Protein AF-A0A240EKB6-F1 (afdb_monomer_lite)

Secondary structure (DSSP, 8-state):
-EEEEEEEEEEE-SSEEEEEETT--EEEEE-STTTTTPPSEEEEEEEEE--EE-TTS-EE-EEEE-GGGGG-----EEEE-----HHHHHHHHHTT-EEETTTTEEEEEGGGHHHHHHHHHHHSSPEEEEEEEESS-EEEESS-EEETTEEEEEE--TTT-EEEPTTEEEEES--EEEEETTEEEEEE-TT-EEEEEEEHHHHHH---TTEEEEEE-

Structure (mmCIF, N/CA/C/O backbone):
data_AF-A0A240EKB6-F1
#
_entry.id   AF-A0A240EKB6-F1
#
loop_
_atom_site.group_PDB
_atom_site.id
_atom_site.type_symbol
_atom_site.label_atom_id
_atom_site.label_alt_id
_atom_site.label_comp_id
_atom_site.label_asym_id
_atom_site.label_entity_id
_atom_site.label_seq_id
_atom_site.pdbx_PDB_ins_code
_atom_site.Cartn_x
_atom_site.Cartn_y
_atom_site.Cartn_z
_atom_site.occupancy
_atom_site.B_iso_or_equiv
_atom_site.auth_seq_id
_atom_site.auth_comp_id
_atom_site.auth_asym_id
_atom_site.auth_atom_id
_atom_site.pdbx_PDB_model_num
ATOM 1 N N . MET A 1 1 ? -27.081 6.090 6.629 1.00 58.41 1 MET A N 1
ATOM 2 C CA . MET A 1 1 ? -25.774 5.567 6.183 1.00 58.41 1 MET A CA 1
ATOM 3 C C . MET A 1 1 ? -24.969 5.317 7.435 1.00 58.41 1 MET A C 1
ATOM 5 O O . MET A 1 1 ? -24.667 6.278 8.137 1.00 58.41 1 MET A O 1
ATOM 9 N N . SER A 1 2 ? -24.696 4.051 7.730 1.00 70.06 2 SER A N 1
ATOM 10 C CA . SER A 1 2 ? -23.956 3.666 8.926 1.00 70.06 2 SER A CA 1
ATOM 11 C C . SER A 1 2 ? -22.481 4.016 8.756 1.00 70.06 2 SER A C 1
ATOM 13 O O . SER A 1 2 ? -21.910 3.850 7.679 1.00 70.06 2 SER A O 1
ATOM 15 N N . LYS A 1 3 ? -21.865 4.537 9.811 1.00 72.94 3 LYS A N 1
ATOM 16 C CA . LYS A 1 3 ? -20.475 4.974 9.845 1.00 72.94 3 LYS A CA 1
ATOM 17 C C . LYS A 1 3 ? -19.766 4.306 11.012 1.00 72.94 3 LYS A C 1
ATOM 19 O O . LYS A 1 3 ? -20.284 4.252 12.124 1.00 72.94 3 LYS A O 1
ATOM 24 N N . LEU A 1 4 ? -18.562 3.814 10.751 1.00 71.56 4 LEU A N 1
ATOM 25 C CA . LEU A 1 4 ? -17.681 3.279 11.779 1.00 71.56 4 LEU A CA 1
ATOM 26 C C . LEU A 1 4 ? -17.111 4.439 12.604 1.00 71.56 4 LEU A C 1
ATOM 28 O O . LEU A 1 4 ? -16.548 5.390 12.049 1.00 71.56 4 LEU A O 1
ATOM 32 N N . MET A 1 5 ? -17.303 4.394 13.919 1.00 76.31 5 MET A N 1
ATOM 33 C CA . MET A 1 5 ? -16.926 5.488 14.804 1.00 76.31 5 MET A CA 1
ATOM 34 C C . MET A 1 5 ? -16.342 4.965 16.111 1.00 76.31 5 MET A C 1
ATOM 36 O O . MET A 1 5 ? -16.919 4.106 16.773 1.00 76.31 5 MET A O 1
ATOM 40 N N . PHE A 1 6 ? -15.193 5.519 16.489 1.00 80.75 6 PHE A N 1
ATOM 41 C CA . PHE A 1 6 ? -14.613 5.301 17.807 1.00 80.75 6 PHE A CA 1
ATOM 42 C C . PHE A 1 6 ? -15.407 6.080 18.857 1.00 80.75 6 PHE A C 1
ATOM 44 O O . PHE A 1 6 ? -15.577 7.301 18.724 1.00 80.75 6 PHE A O 1
ATOM 51 N N . LEU A 1 7 ? -15.866 5.370 19.884 1.00 83.25 7 LEU A N 1
ATOM 52 C CA . LEU A 1 7 ? -16.668 5.892 20.978 1.00 83.25 7 LEU A CA 1
ATOM 53 C C . LEU A 1 7 ? -16.157 5.347 22.315 1.00 83.25 7 LEU A C 1
ATOM 55 O O . LEU A 1 7 ? -16.120 4.142 22.544 1.00 83.25 7 LEU A O 1
ATOM 59 N N . ASN A 1 8 ? -15.818 6.250 23.228 1.00 85.19 8 ASN A N 1
ATOM 60 C CA . ASN A 1 8 ? -15.582 5.912 24.624 1.00 85.19 8 ASN A CA 1
ATOM 61 C C . ASN A 1 8 ? -16.901 6.015 25.393 1.00 85.19 8 ASN A C 1
ATOM 63 O O . ASN A 1 8 ? -17.415 7.118 25.590 1.00 85.19 8 ASN A O 1
ATOM 67 N N . ILE A 1 9 ? -17.477 4.882 25.792 1.00 87.69 9 ILE A N 1
ATOM 68 C CA . ILE A 1 9 ? -18.725 4.828 26.555 1.00 87.69 9 ILE A CA 1
ATOM 69 C C . ILE A 1 9 ? -18.420 5.096 28.027 1.00 87.69 9 ILE A C 1
ATOM 71 O O . ILE A 1 9 ? -17.823 4.269 28.704 1.00 87.69 9 ILE A O 1
ATOM 75 N N . LEU A 1 10 ? -18.875 6.240 28.538 1.00 86.75 10 LEU A N 1
ATOM 76 C CA . LEU A 1 10 ? -18.577 6.696 29.898 1.00 86.75 10 LEU A CA 1
ATOM 77 C C . LEU A 1 10 ? -19.557 6.135 30.929 1.00 86.75 10 LEU A C 1
ATOM 79 O O . LEU A 1 10 ? -19.170 5.741 32.025 1.00 86.75 10 LEU A O 1
ATOM 83 N N . LYS A 1 11 ? -20.855 6.155 30.603 1.00 87.69 11 LYS A N 1
ATOM 84 C CA . LYS A 1 11 ? -21.910 5.673 31.504 1.00 87.69 11 LYS A CA 1
ATOM 85 C C . LYS A 1 11 ? -23.193 5.312 30.767 1.00 87.69 11 LYS A C 1
ATOM 87 O O . LYS A 1 11 ? -23.558 5.952 29.777 1.00 87.69 11 LYS A O 1
ATOM 92 N N . LYS A 1 12 ? -23.920 4.343 31.322 1.00 87.00 12 LYS A N 1
ATOM 93 C CA . LYS A 1 12 ? -25.284 3.975 30.923 1.00 87.00 12 LYS A CA 1
ATOM 94 C C . LYS A 1 12 ? -26.293 4.876 31.643 1.00 87.00 12 LYS A C 1
ATOM 96 O O . LYS A 1 12 ? -26.221 5.019 32.859 1.00 87.00 12 LYS A O 1
ATOM 101 N N . ASN A 1 13 ? -27.225 5.485 30.910 1.00 86.94 13 ASN A N 1
ATOM 102 C CA . ASN A 1 13 ? -28.403 6.148 31.493 1.00 86.94 13 ASN A CA 1
ATOM 103 C C . ASN A 1 13 ? -29.678 5.388 31.089 1.00 86.94 13 ASN A C 1
ATOM 105 O O . ASN A 1 13 ? -29.598 4.336 30.471 1.00 86.94 13 ASN A O 1
ATOM 109 N N . LEU A 1 14 ? -30.861 5.930 31.402 1.00 80.50 14 LEU A N 1
ATOM 110 C CA . LEU A 1 14 ? -32.150 5.281 31.115 1.00 80.50 14 LEU A CA 1
ATOM 111 C C . LEU A 1 14 ? -32.434 5.078 29.616 1.00 80.50 14 LEU A C 1
ATOM 113 O O . LEU A 1 14 ? -32.987 4.057 29.235 1.00 80.50 14 LEU A O 1
ATOM 117 N N . LYS A 1 15 ? -32.085 6.055 28.767 1.00 84.38 15 LYS A N 1
ATOM 118 C CA . LYS A 1 15 ? -32.417 6.046 27.325 1.00 84.38 15 LYS A CA 1
ATOM 119 C C . LYS A 1 15 ? -31.198 6.119 26.402 1.00 84.38 15 LYS A C 1
ATOM 121 O O . LYS A 1 15 ? -31.290 5.800 25.222 1.00 84.38 15 LYS A O 1
ATOM 126 N N . TYR A 1 16 ? -30.062 6.564 26.932 1.00 89.12 16 TYR A N 1
ATOM 127 C CA . TYR A 1 16 ? -28.842 6.781 26.160 1.00 89.12 16 TYR A CA 1
ATOM 128 C C . TYR A 1 16 ? -27.608 6.414 26.979 1.00 89.12 16 TYR A C 1
ATOM 130 O O . TYR A 1 16 ? -27.551 6.695 28.181 1.00 89.12 16 TYR A O 1
ATOM 138 N N . TYR A 1 17 ? -26.580 5.904 26.317 1.00 87.75 17 TYR A N 1
ATOM 139 C CA . TYR A 1 17 ? -25.217 5.955 26.828 1.00 87.75 17 TYR A CA 1
ATOM 140 C C . TYR A 1 17 ? -24.641 7.353 26.615 1.00 87.75 17 TYR A C 1
ATOM 142 O O . TYR A 1 17 ? -24.827 7.950 25.553 1.00 87.75 17 TYR A O 1
ATOM 150 N N . ALA A 1 18 ? -23.944 7.876 27.622 1.00 87.94 18 ALA A N 1
ATOM 151 C CA . ALA A 1 18 ? -23.086 9.040 27.440 1.00 87.94 18 ALA A CA 1
ATOM 152 C C . ALA A 1 18 ? -21.729 8.557 26.929 1.00 87.94 18 ALA A C 1
ATOM 154 O O . ALA A 1 18 ? -21.131 7.666 27.536 1.00 87.94 18 ALA A O 1
ATOM 155 N N . ALA A 1 19 ? -21.270 9.133 25.824 1.00 89.44 19 ALA A N 1
ATOM 156 C CA . ALA A 1 19 ? -20.070 8.705 25.132 1.00 89.44 19 ALA A CA 1
ATOM 157 C C . ALA A 1 19 ? -19.224 9.898 24.678 1.00 89.44 19 ALA A C 1
ATOM 159 O O . ALA A 1 19 ? -19.712 11.028 24.599 1.00 89.44 19 ALA A O 1
ATOM 160 N N . GLN A 1 20 ? -17.965 9.642 24.348 1.00 87.00 20 GLN A N 1
ATOM 161 C CA . GLN A 1 20 ? -17.068 10.617 23.735 1.00 87.00 20 GLN A CA 1
ATOM 162 C C . GLN A 1 20 ? -16.495 10.090 22.428 1.00 87.00 20 GLN A C 1
ATOM 164 O O . GLN A 1 20 ? -16.165 8.913 22.312 1.00 87.00 20 GLN A O 1
ATOM 169 N N . THR A 1 21 ? -16.376 10.968 21.436 1.00 83.56 21 THR A N 1
ATOM 170 C CA . THR A 1 21 ? -15.702 10.646 20.175 1.00 83.56 21 THR A CA 1
ATOM 171 C C . THR A 1 21 ? -14.184 10.617 20.376 1.00 83.56 21 THR A C 1
ATOM 173 O O . THR A 1 21 ? -13.671 11.153 21.357 1.00 83.56 21 THR A O 1
ATOM 176 N N . LYS A 1 22 ? -13.429 10.090 19.400 1.00 77.19 22 LYS A N 1
ATOM 177 C CA . LYS A 1 22 ? -11.949 10.155 19.409 1.00 77.19 22 LYS A CA 1
ATOM 178 C C . LYS A 1 22 ? -11.399 11.584 19.563 1.00 77.19 22 LYS A C 1
ATOM 180 O O . LYS A 1 22 ? -10.277 11.766 20.016 1.00 77.19 22 LYS A O 1
ATOM 185 N N . LYS A 1 23 ? -12.175 12.600 19.168 1.00 75.19 23 LYS A N 1
ATOM 186 C CA . LYS A 1 23 ? -11.803 14.020 19.273 1.00 75.19 23 LYS A CA 1
ATOM 187 C C . LYS A 1 23 ? -12.143 14.639 20.636 1.00 75.19 23 LYS A C 1
ATOM 189 O O . LYS A 1 23 ? -11.869 15.815 20.837 1.00 75.19 23 LYS A O 1
ATOM 194 N N . GLY A 1 24 ? -12.741 13.871 21.550 1.00 77.69 24 GLY A N 1
ATOM 195 C CA . GLY A 1 24 ? -13.205 14.341 22.857 1.00 77.69 24 GLY A CA 1
ATOM 196 C C . GLY A 1 24 ? -14.597 14.982 22.836 1.00 77.69 24 GLY A C 1
ATOM 197 O O . GLY A 1 24 ? -15.058 15.464 23.869 1.00 77.69 24 GLY A O 1
ATOM 198 N N . ASP A 1 25 ? -15.292 14.979 21.693 1.00 81.56 25 ASP A N 1
ATOM 199 C CA . ASP A 1 25 ? -16.636 15.554 21.603 1.00 81.56 25 ASP A CA 1
ATOM 200 C C . ASP A 1 25 ? -17.640 14.682 22.363 1.00 81.56 25 ASP A C 1
ATOM 202 O O . ASP A 1 25 ? -17.702 13.465 22.167 1.00 81.56 25 ASP A O 1
ATOM 206 N N . ASN A 1 26 ? -18.471 15.304 23.196 1.00 85.12 26 ASN A N 1
ATOM 207 C CA . ASN A 1 26 ? -19.531 14.595 23.905 1.00 85.12 26 ASN A CA 1
ATOM 208 C C . ASN A 1 26 ? -20.641 14.179 22.931 1.00 85.12 26 ASN A C 1
ATOM 210 O O . ASN A 1 26 ? -21.146 14.988 22.152 1.00 85.12 26 ASN A O 1
ATOM 214 N N . CYS A 1 27 ? -21.060 12.922 23.007 1.00 86.38 27 CYS A N 1
ATOM 215 C CA . CYS A 1 27 ? -22.126 12.363 22.188 1.00 86.38 27 CYS A CA 1
ATOM 216 C C . CYS A 1 27 ? -22.972 11.354 22.974 1.00 86.38 27 CYS A C 1
ATOM 218 O O . CYS A 1 27 ? -22.677 10.999 24.121 1.00 86.38 27 CYS A O 1
ATOM 220 N N . ARG A 1 28 ? -24.084 10.929 22.374 1.00 89.12 28 ARG A N 1
ATOM 221 C CA . ARG A 1 28 ? -25.042 10.006 22.986 1.00 89.12 28 ARG A CA 1
ATOM 222 C C . ARG A 1 28 ? -25.308 8.829 22.065 1.00 8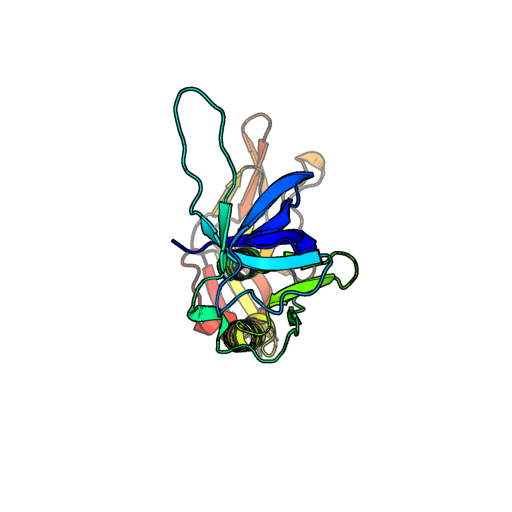9.12 28 ARG A C 1
ATOM 224 O O . ARG A 1 28 ? -25.592 9.032 20.889 1.00 89.12 28 ARG A O 1
ATOM 231 N N . VAL A 1 29 ? -25.287 7.617 22.609 1.00 86.50 29 VAL A N 1
ATOM 232 C CA . VAL A 1 29 ? -25.678 6.403 21.876 1.00 86.50 29 VAL A CA 1
ATOM 233 C C . VAL A 1 29 ? -27.039 5.943 22.384 1.00 86.50 29 VAL A C 1
ATOM 235 O O . VAL A 1 29 ? -27.223 5.812 23.592 1.00 86.50 29 VAL A O 1
ATOM 238 N N . LEU A 1 30 ? -28.013 5.763 21.493 1.00 87.06 30 LEU A N 1
ATOM 239 C CA . LEU A 1 30 ? -29.358 5.295 21.838 1.00 87.06 30 LEU A CA 1
ATOM 240 C C . LEU A 1 30 ? -29.297 3.883 22.422 1.00 87.06 30 LEU A C 1
ATOM 242 O O . LEU A 1 30 ? -28.645 3.022 21.837 1.00 87.06 30 LEU A O 1
ATOM 246 N N . ILE A 1 31 ? -29.990 3.665 23.545 1.00 85.31 31 ILE A N 1
ATOM 247 C CA . ILE A 1 31 ? -30.199 2.330 24.115 1.00 85.31 31 ILE A CA 1
ATOM 248 C C . ILE A 1 31 ? -31.380 1.681 23.400 1.00 85.31 31 ILE A C 1
ATOM 250 O O . ILE A 1 31 ? -32.508 2.161 23.509 1.00 85.31 31 ILE A O 1
ATOM 254 N N . ASP A 1 32 ? -31.108 0.619 22.658 1.00 81.12 32 ASP A N 1
ATOM 255 C CA . ASP A 1 32 ? -32.079 -0.220 21.972 1.00 81.12 32 ASP A CA 1
ATOM 256 C C . ASP A 1 32 ? -31.667 -1.696 22.086 1.00 81.12 32 ASP A C 1
ATOM 258 O O . ASP A 1 32 ? -30.693 -2.034 22.761 1.00 81.12 32 ASP A O 1
ATOM 262 N N . GLU A 1 33 ? -32.406 -2.579 21.418 1.00 76.62 33 GLU A N 1
ATOM 263 C CA . GLU A 1 33 ? -32.136 -4.022 21.388 1.00 76.62 33 GLU A CA 1
ATOM 264 C C . GLU A 1 33 ? -30.717 -4.390 20.896 1.00 76.62 33 GLU A C 1
ATOM 266 O O . GLU A 1 33 ? -30.267 -5.511 21.121 1.00 76.62 33 GLU A O 1
ATOM 271 N N . PHE A 1 34 ? -30.002 -3.471 20.231 1.00 71.75 34 PHE A N 1
ATOM 272 C CA . PHE A 1 34 ? -28.652 -3.681 19.698 1.00 71.75 34 PHE A CA 1
ATOM 273 C C . PHE A 1 34 ? -27.552 -3.086 20.584 1.00 71.75 34 PHE A C 1
ATOM 275 O O . PHE A 1 34 ? -26.374 -3.366 20.366 1.00 71.75 34 PHE A O 1
ATOM 282 N N . SER A 1 35 ? -27.904 -2.261 21.568 1.00 74.44 35 SER A N 1
ATOM 283 C CA . SER A 1 35 ? -26.945 -1.512 22.386 1.00 74.44 35 SER A CA 1
ATOM 284 C C . SER A 1 35 ? -27.145 -1.688 23.892 1.00 74.44 35 SER A C 1
ATOM 286 O O . SER A 1 35 ? -26.313 -1.228 24.671 1.00 74.44 35 SER A O 1
ATOM 288 N N . GLU A 1 36 ? -28.196 -2.393 24.323 1.00 76.00 36 GLU A N 1
ATOM 289 C CA . GLU A 1 36 ? -28.559 -2.605 25.732 1.00 76.00 36 GLU A CA 1
ATOM 290 C C . GLU A 1 36 ? -27.429 -3.185 26.601 1.00 76.00 36 GLU A C 1
ATOM 292 O O . GLU A 1 36 ? -27.343 -2.869 27.794 1.00 76.00 36 GLU A O 1
ATOM 297 N N . ASN A 1 37 ? -26.539 -3.973 25.994 1.00 74.94 37 ASN A N 1
ATOM 298 C CA . ASN A 1 37 ? -25.425 -4.651 26.660 1.00 74.94 37 ASN A CA 1
ATOM 299 C C . ASN A 1 37 ? -24.046 -4.056 26.327 1.00 74.94 37 ASN A C 1
ATOM 301 O O . ASN A 1 37 ? -23.035 -4.729 26.512 1.00 74.94 37 ASN A O 1
ATOM 305 N N . LEU A 1 38 ? -23.972 -2.806 25.855 1.00 79.62 38 LEU A N 1
ATOM 306 C CA . LEU A 1 38 ? -22.684 -2.123 25.684 1.00 79.62 38 LEU A CA 1
ATOM 307 C C . LEU A 1 38 ? -21.936 -2.035 27.020 1.00 79.62 38 LEU A C 1
ATOM 309 O O . LEU A 1 38 ? -22.474 -1.518 28.010 1.00 79.62 38 LEU A O 1
ATOM 313 N N . SER A 1 39 ? -20.683 -2.486 27.022 1.00 76.94 39 SER A N 1
ATOM 314 C CA . SER A 1 39 ? -19.747 -2.301 28.130 1.00 76.94 39 SER A CA 1
ATOM 315 C C . SER A 1 39 ? -19.309 -0.839 28.244 1.00 76.94 39 SER A C 1
ATOM 317 O O . SER A 1 39 ? -19.357 -0.079 27.282 1.00 76.94 39 SER A O 1
ATOM 319 N N . ILE A 1 40 ? -18.887 -0.421 29.436 1.00 84.81 40 ILE A N 1
ATOM 320 C CA . ILE A 1 40 ? -18.240 0.883 29.643 1.00 84.81 40 ILE A CA 1
ATOM 321 C C . ILE A 1 40 ? -16.801 0.785 29.122 1.00 84.81 40 ILE A C 1
ATOM 323 O O . ILE A 1 40 ? -16.164 -0.254 29.289 1.00 84.81 40 ILE A O 1
ATOM 327 N N . GLY A 1 41 ? -16.299 1.854 28.507 1.00 79.44 41 GLY A N 1
ATOM 328 C CA . GLY A 1 41 ? -14.943 1.936 27.971 1.00 79.44 41 GLY A CA 1
ATOM 329 C C . GLY A 1 41 ? -14.884 2.219 26.473 1.00 79.44 41 GLY A C 1
ATOM 330 O O . GLY A 1 41 ? -15.890 2.518 25.821 1.00 79.44 41 GLY A O 1
ATOM 331 N N . GLU A 1 42 ? -13.667 2.148 25.946 1.00 78.12 42 GLU A N 1
ATOM 332 C CA . GLU A 1 42 ? -13.342 2.463 24.560 1.00 78.12 42 GLU A CA 1
ATOM 333 C C . GLU A 1 42 ? -13.746 1.338 23.618 1.00 78.12 42 GLU A C 1
ATOM 335 O O . GLU A 1 42 ? -13.408 0.174 23.824 1.00 78.12 42 GLU A O 1
ATOM 340 N N . GLN A 1 43 ? -14.481 1.687 22.568 1.00 78.00 43 GLN A N 1
ATOM 341 C CA . GLN A 1 43 ? -14.943 0.721 21.587 1.00 78.00 43 GLN A CA 1
ATOM 342 C C . GLN A 1 43 ? -15.220 1.385 20.247 1.00 78.00 43 GLN A C 1
ATOM 344 O O . GLN A 1 43 ? -15.562 2.563 20.139 1.00 78.00 43 GLN A O 1
ATOM 349 N N . THR A 1 44 ? -15.058 0.600 19.193 1.00 75.62 44 THR A N 1
ATOM 350 C CA . THR A 1 44 ? -15.319 1.043 17.830 1.00 75.62 44 THR A CA 1
ATOM 351 C C . THR A 1 44 ? -16.636 0.438 17.377 1.00 75.62 44 THR A C 1
ATOM 353 O O . THR A 1 44 ? -16.753 -0.778 17.257 1.00 75.62 44 THR A O 1
ATOM 356 N N . LEU A 1 45 ? -17.637 1.288 17.153 1.00 79.56 45 LEU A N 1
ATOM 357 C CA . LEU A 1 45 ? -19.012 0.869 16.900 1.00 79.56 45 LEU A CA 1
ATOM 358 C C . LEU A 1 45 ? -19.453 1.305 15.502 1.00 79.56 45 LEU A C 1
ATOM 360 O O . LEU A 1 45 ? -19.151 2.416 15.054 1.00 79.56 45 LEU A O 1
ATOM 364 N N . LEU A 1 46 ? -20.196 0.436 14.814 1.00 78.19 46 LEU A N 1
ATOM 365 C CA . LEU A 1 46 ? -20.904 0.817 13.597 1.00 78.19 46 LEU A CA 1
ATOM 366 C C . LEU A 1 46 ? -22.205 1.515 13.987 1.00 78.19 46 LEU A C 1
ATOM 368 O O . LEU A 1 46 ? -23.128 0.878 14.506 1.00 78.19 46 LEU A O 1
ATOM 372 N N . VAL A 1 47 ? -22.267 2.817 13.725 1.00 82.31 47 VAL A N 1
ATOM 373 C CA . VAL A 1 47 ? -23.373 3.662 14.163 1.00 82.31 47 VAL A CA 1
ATOM 374 C C . VAL A 1 47 ? -24.031 4.411 13.016 1.00 82.31 47 VAL A C 1
ATOM 376 O O . VAL A 1 47 ? -23.373 4.893 12.099 1.00 82.31 47 VAL A O 1
ATOM 379 N N . ASP A 1 48 ? -25.344 4.558 13.083 1.00 83.25 48 ASP A N 1
ATOM 380 C CA . ASP A 1 48 ? -26.100 5.499 12.273 1.00 83.25 48 ASP A CA 1
ATOM 381 C C . ASP A 1 48 ? -26.149 6.860 12.970 1.00 83.25 48 ASP A C 1
ATOM 383 O O . ASP A 1 48 ? -26.490 6.960 14.153 1.00 83.25 48 ASP A O 1
ATOM 387 N N . ASP A 1 49 ? -25.811 7.916 12.230 1.00 82.19 49 ASP A N 1
ATOM 388 C CA . ASP A 1 49 ? -25.983 9.292 12.690 1.00 82.19 49 ASP A CA 1
ATOM 389 C C . ASP A 1 49 ? -27.478 9.639 12.693 1.00 82.19 49 ASP A C 1
ATOM 391 O O . ASP A 1 49 ? -28.119 9.731 11.644 1.00 82.19 49 ASP A O 1
ATOM 395 N N . ILE A 1 50 ? -28.023 9.808 13.895 1.00 81.81 50 ILE A N 1
ATOM 396 C CA . ILE A 1 50 ? -29.401 10.241 14.151 1.00 81.81 50 ILE A CA 1
ATOM 397 C C . ILE A 1 50 ? -29.421 11.635 14.797 1.00 81.81 50 ILE A C 1
ATOM 399 O O . ILE A 1 50 ? -30.393 12.010 15.462 1.00 81.81 50 ILE A O 1
ATOM 403 N N . SER A 1 51 ? -28.334 12.399 14.656 1.00 78.00 51 SER A N 1
ATOM 404 C CA . SER A 1 51 ? -28.241 13.760 15.175 1.00 78.00 51 SER A CA 1
ATOM 405 C C . SER A 1 51 ? -29.273 14.669 14.508 1.00 78.00 51 SER A C 1
ATOM 407 O O . SER A 1 51 ? -29.463 14.678 13.291 1.00 78.00 51 SER A O 1
ATOM 409 N N . VAL A 1 52 ? -29.960 15.468 15.326 1.00 73.25 52 VAL A N 1
ATOM 410 C CA . VAL A 1 52 ? -30.907 16.475 14.841 1.00 73.25 52 VAL A CA 1
ATOM 411 C C . VAL A 1 52 ? -30.179 17.809 14.809 1.00 73.25 52 VAL A C 1
ATOM 413 O O . VAL A 1 52 ? -29.787 18.340 15.848 1.00 73.25 52 VAL A O 1
ATOM 416 N N . ARG A 1 53 ? -29.990 18.359 13.607 1.00 65.06 53 ARG A N 1
ATOM 417 C CA . ARG A 1 53 ? -29.387 19.682 13.420 1.00 65.06 53 ARG A CA 1
ATOM 418 C C . ARG A 1 53 ? -30.478 20.744 13.402 1.00 65.06 53 ARG A C 1
ATOM 420 O O . ARG A 1 53 ? -31.118 20.970 12.380 1.00 65.06 53 ARG A O 1
ATOM 427 N N . THR A 1 54 ? -30.683 21.420 14.525 1.00 57.19 54 THR A N 1
ATOM 428 C CA . THR A 1 54 ? -31.541 22.613 14.598 1.00 57.19 54 THR A CA 1
ATOM 429 C C . THR A 1 54 ? -30.700 23.882 14.517 1.00 57.19 54 THR A C 1
ATOM 431 O O . THR A 1 54 ? -29.707 24.006 15.229 1.00 57.19 54 THR A O 1
ATOM 434 N N . ARG A 1 55 ? -31.123 24.850 13.688 1.00 52.09 55 ARG A N 1
ATOM 435 C CA . ARG A 1 55 ? -30.411 26.125 13.448 1.00 52.09 55 ARG A CA 1
ATOM 436 C C . ARG A 1 55 ? -30.116 26.950 14.713 1.00 52.09 55 ARG A C 1
ATOM 438 O O . ARG A 1 55 ? -29.239 27.800 14.655 1.00 52.09 55 ARG A O 1
ATOM 445 N N . SER A 1 56 ? -30.812 26.706 15.826 1.00 51.19 56 SER A N 1
ATOM 446 C CA . SER A 1 56 ? -30.826 27.617 16.981 1.00 51.19 56 SER A CA 1
ATOM 447 C C . SER A 1 56 ? -30.146 27.093 18.260 1.00 51.19 56 SER A C 1
ATOM 449 O O . SER A 1 56 ? -29.891 27.895 19.147 1.00 51.19 56 SER A O 1
ATOM 451 N N . TYR A 1 57 ? -29.849 25.789 18.389 1.00 51.94 57 TYR A N 1
ATOM 452 C CA . TYR A 1 57 ? -29.457 25.175 19.683 1.00 51.94 57 TYR A CA 1
ATOM 453 C C . TYR A 1 57 ? -28.209 24.269 19.643 1.00 51.94 57 TYR A C 1
ATOM 455 O O . TYR A 1 57 ? -27.961 23.506 20.574 1.00 51.94 57 TYR A O 1
ATOM 463 N N . GLY A 1 58 ? -27.384 24.370 18.598 1.00 57.19 58 GLY A N 1
ATOM 464 C CA . GLY A 1 58 ? -26.194 23.525 18.448 1.00 57.19 58 GLY A CA 1
ATOM 465 C C . GLY A 1 58 ? -26.518 22.101 17.976 1.00 57.19 58 GLY A C 1
ATOM 466 O O . GLY A 1 58 ? -27.678 21.728 17.799 1.00 57.19 58 GLY A O 1
ATOM 467 N N . THR A 1 59 ? -25.473 21.316 17.698 1.00 65.00 59 THR A N 1
ATOM 468 C CA . THR A 1 59 ? -25.603 19.949 17.162 1.00 65.00 59 THR A CA 1
ATOM 469 C C . THR A 1 59 ? -25.523 18.939 18.306 1.00 65.00 59 THR A C 1
ATOM 471 O O . THR A 1 59 ? -24.448 18.730 18.858 1.00 65.00 59 THR A O 1
ATOM 474 N N . ASP A 1 60 ? -26.644 18.309 18.667 1.00 73.69 60 ASP A N 1
ATOM 475 C CA . ASP A 1 60 ? -26.662 17.207 19.643 1.00 73.69 60 ASP A CA 1
ATOM 476 C C . ASP A 1 60 ? -26.302 15.900 18.917 1.00 73.69 60 ASP A C 1
ATOM 478 O O . ASP A 1 60 ? -27.120 15.340 18.178 1.00 73.69 60 ASP A O 1
ATOM 482 N N . LEU A 1 61 ? -25.053 15.450 19.078 1.00 81.31 61 LEU A N 1
ATOM 483 C CA . LEU A 1 61 ? -24.531 14.241 18.441 1.00 81.31 61 LEU A CA 1
ATOM 484 C C . LEU A 1 61 ? -25.200 13.002 19.040 1.00 81.31 61 LEU A C 1
ATOM 486 O O . LEU A 1 61 ? -24.911 12.603 20.173 1.00 81.31 61 LEU A O 1
ATOM 490 N N . LYS A 1 62 ? -26.090 12.388 18.259 1.00 86.38 62 LYS A N 1
ATOM 491 C CA . LYS A 1 62 ? -26.805 11.167 18.624 1.00 86.38 62 LYS A CA 1
ATOM 492 C C . LYS A 1 62 ? -26.517 10.082 17.608 1.00 86.38 62 LYS A C 1
ATOM 494 O O . LYS A 1 62 ? -26.629 10.303 16.406 1.00 86.38 62 LYS A O 1
ATOM 499 N N . PHE A 1 63 ? -26.211 8.906 18.120 1.00 85.69 63 PHE A N 1
ATOM 500 C CA . PHE A 1 63 ? -25.841 7.744 17.337 1.00 85.69 63 PHE A CA 1
ATOM 501 C C . PHE A 1 63 ? -26.729 6.562 17.714 1.00 85.69 63 PHE A C 1
ATOM 503 O O . PHE A 1 63 ? -27.099 6.400 18.879 1.00 85.69 63 PHE A O 1
ATOM 510 N N . LYS A 1 64 ? -27.085 5.738 16.734 1.00 85.88 64 LYS A N 1
ATOM 511 C CA . LYS A 1 64 ? -27.794 4.470 16.938 1.00 85.88 64 LYS A CA 1
ATOM 512 C C . LYS A 1 64 ? -26.899 3.331 16.473 1.00 85.88 64 LYS A C 1
ATOM 514 O O . LYS A 1 64 ? -26.279 3.463 15.426 1.00 85.88 64 LYS A O 1
ATOM 519 N N . ILE A 1 65 ? -26.815 2.234 17.220 1.00 81.44 65 ILE A N 1
ATOM 520 C CA . ILE A 1 65 ? -26.086 1.050 16.754 1.00 81.44 65 ILE A CA 1
ATOM 521 C C . ILE A 1 65 ? -26.841 0.448 15.564 1.00 81.44 65 ILE A C 1
ATOM 523 O O . ILE A 1 65 ? -28.048 0.221 15.638 1.00 81.44 65 ILE A O 1
ATOM 527 N N . SER A 1 66 ? -26.137 0.235 14.452 1.00 75.88 66 SER A N 1
ATOM 528 C CA . SER A 1 66 ? -26.747 -0.330 13.244 1.00 75.88 66 SER A CA 1
ATOM 529 C C . SER A 1 66 ? -27.154 -1.792 13.476 1.00 75.88 66 SER A C 1
ATOM 531 O O . SER A 1 66 ? -26.459 -2.534 14.179 1.00 75.88 66 SER A O 1
ATOM 533 N N . SER A 1 67 ? -28.272 -2.218 12.884 1.00 60.84 67 SER A N 1
ATOM 534 C CA . SER A 1 67 ? -28.842 -3.565 13.047 1.00 60.84 67 SER A CA 1
ATOM 535 C C . SER A 1 67 ? -27.927 -4.695 12.565 1.00 60.84 67 SER A C 1
ATOM 537 O O . SER A 1 67 ? -28.053 -5.831 13.026 1.00 60.84 67 SER A O 1
ATOM 539 N N . ASP A 1 68 ? -26.953 -4.371 11.714 1.00 57.47 68 ASP A N 1
ATOM 540 C CA . ASP A 1 68 ? -25.932 -5.296 11.204 1.00 57.47 68 ASP A CA 1
ATOM 541 C C . ASP A 1 68 ? -24.902 -5.721 12.269 1.00 57.47 68 ASP A C 1
ATOM 543 O O . ASP A 1 68 ? -23.998 -6.503 11.989 1.00 57.47 68 ASP A O 1
ATOM 547 N N . ASN A 1 69 ? -25.023 -5.240 13.511 1.00 52.06 69 ASN A N 1
ATOM 548 C CA . ASN A 1 69 ? -24.204 -5.717 14.630 1.00 52.06 69 ASN A CA 1
ATOM 549 C C . ASN A 1 69 ? -24.656 -7.087 15.189 1.00 52.06 69 ASN A C 1
ATOM 551 O O . ASN A 1 69 ? -23.920 -7.679 15.977 1.00 52.06 69 ASN A O 1
ATOM 555 N N . LYS A 1 70 ? -25.821 -7.634 14.782 1.00 45.34 70 LYS A N 1
ATOM 556 C CA . LYS A 1 70 ? -26.350 -8.926 15.293 1.00 45.34 70 LYS A CA 1
ATOM 557 C C . LYS A 1 70 ? -25.513 -10.163 14.906 1.00 45.34 70 LYS A C 1
ATOM 559 O O . LYS A 1 70 ? -25.697 -11.210 15.519 1.00 45.34 70 LYS A O 1
ATOM 564 N N . SER A 1 71 ? -24.580 -10.073 13.953 1.00 37.94 71 SER A N 1
ATOM 565 C CA . SER A 1 71 ? -23.775 -11.216 13.479 1.00 37.94 71 SER A CA 1
ATOM 566 C C . SER A 1 71 ? -22.353 -11.301 14.054 1.00 37.94 71 SER A C 1
ATOM 568 O O . SER A 1 71 ? -21.529 -12.026 13.501 1.00 37.94 71 SER A O 1
ATOM 570 N N . CYS A 1 72 ? -22.027 -10.587 15.137 1.00 38.66 72 CYS A N 1
ATOM 571 C CA . CYS A 1 72 ? -20.666 -10.596 15.689 1.00 38.66 72 CYS A CA 1
ATOM 572 C C . CYS A 1 72 ? -20.644 -10.969 17.184 1.00 38.66 72 CYS A C 1
ATOM 574 O O . CYS A 1 72 ? -20.521 -10.093 18.035 1.00 38.66 72 CYS A O 1
ATOM 576 N N . PRO A 1 73 ? -20.723 -12.267 17.540 1.00 38.53 73 PRO A N 1
ATOM 577 C CA . PRO A 1 73 ? -20.500 -12.719 18.912 1.00 38.53 73 PRO A CA 1
ATOM 578 C C . PRO A 1 73 ? -19.005 -12.828 19.271 1.00 38.53 73 PRO A C 1
ATOM 580 O O . PRO A 1 73 ? -18.671 -13.316 20.345 1.00 38.53 73 PRO A O 1
ATOM 583 N N . GLN A 1 74 ? -18.090 -12.367 18.410 1.00 40.38 74 GLN A N 1
ATOM 584 C CA . GLN A 1 74 ? -16.678 -12.214 18.758 1.00 40.38 74 GLN A CA 1
ATOM 585 C C . GLN A 1 74 ? -16.287 -10.740 18.692 1.00 40.38 74 GLN A C 1
ATOM 587 O O . GLN A 1 74 ? -16.128 -10.161 17.617 1.00 40.38 74 GLN A O 1
ATOM 592 N N . ILE A 1 75 ? -16.130 -10.142 19.873 1.00 52.75 75 ILE A N 1
ATOM 593 C CA . ILE A 1 75 ? -15.405 -8.888 20.093 1.00 52.75 75 ILE A CA 1
ATOM 594 C C . ILE A 1 75 ? -13.919 -9.227 19.909 1.00 52.75 75 ILE A C 1
ATOM 596 O O . ILE A 1 75 ? -13.172 -9.390 20.867 1.00 52.75 75 ILE A O 1
ATOM 600 N N . GLY A 1 76 ? -13.528 -9.480 18.665 1.00 62.91 76 GLY A N 1
ATOM 601 C CA . GLY A 1 76 ? -12.157 -9.758 18.270 1.00 62.91 76 GLY A CA 1
ATOM 602 C C . GLY A 1 76 ? -11.680 -8.695 17.294 1.00 62.91 76 GLY A C 1
ATOM 603 O O . GLY A 1 76 ? -12.467 -8.140 16.518 1.00 62.91 76 GLY A O 1
ATOM 604 N N . THR A 1 77 ? -10.388 -8.411 17.322 1.00 79.00 77 THR A N 1
ATOM 605 C CA . THR A 1 77 ? -9.700 -7.764 16.210 1.00 79.00 77 THR A CA 1
ATOM 606 C C . THR A 1 77 ? -9.045 -8.842 15.353 1.00 79.00 77 THR A C 1
ATOM 608 O O . THR A 1 77 ? -8.691 -9.914 15.841 1.00 79.00 77 THR A O 1
ATOM 611 N N . THR A 1 78 ? -8.922 -8.583 14.060 1.00 87.62 78 THR A N 1
ATOM 612 C CA . THR A 1 78 ? -8.042 -9.337 13.165 1.00 87.62 78 THR A CA 1
ATOM 613 C C . THR A 1 78 ? -6.941 -8.397 12.701 1.00 87.62 78 THR A C 1
ATOM 615 O O . THR A 1 78 ? -7.165 -7.185 12.613 1.00 87.62 78 THR A O 1
ATOM 618 N N . SER A 1 79 ? -5.758 -8.932 12.426 1.00 91.12 79 SER A N 1
ATOM 619 C CA . SER A 1 79 ? -4.618 -8.143 1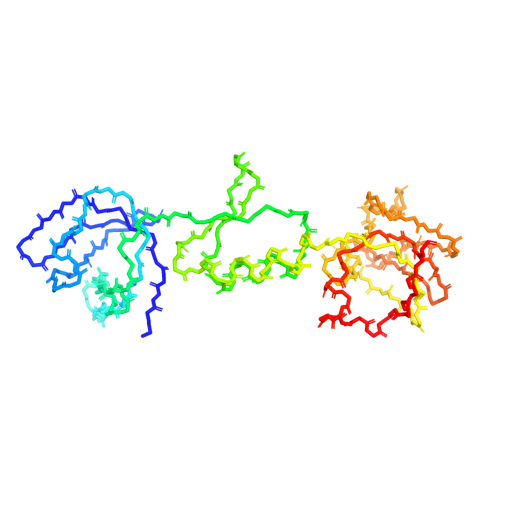1.974 1.00 91.12 79 SER A CA 1
ATOM 620 C C . SER A 1 79 ? -4.087 -8.631 10.631 1.00 91.12 79 SER A C 1
ATOM 622 O O . SER A 1 79 ? -4.221 -9.802 10.287 1.00 91.12 79 SER A O 1
ATOM 624 N N . LEU A 1 80 ? -3.497 -7.712 9.869 1.00 94.75 80 LEU A N 1
ATOM 625 C CA . LEU A 1 80 ? -2.788 -7.991 8.624 1.00 94.75 80 LEU A CA 1
ATOM 626 C C . LEU A 1 80 ? -1.401 -7.368 8.690 1.00 94.75 80 LEU A C 1
ATOM 628 O O . LEU A 1 80 ? -1.264 -6.148 8.829 1.00 94.75 80 LEU A O 1
ATOM 632 N N . LYS A 1 81 ? -0.373 -8.198 8.538 1.00 94.50 81 LYS A N 1
ATOM 633 C CA . LYS A 1 81 ? 1.018 -7.758 8.461 1.00 94.50 81 LYS A CA 1
ATOM 634 C C . LYS A 1 81 ? 1.533 -7.992 7.051 1.00 94.50 81 LYS A C 1
ATOM 636 O O . LYS A 1 81 ? 1.468 -9.107 6.563 1.00 94.50 81 LYS A O 1
ATOM 641 N N . SER A 1 82 ? 2.033 -6.948 6.405 1.00 93.06 82 SER A N 1
ATOM 642 C CA . SER A 1 82 ? 2.553 -6.993 5.035 1.00 93.06 82 SER A CA 1
ATOM 643 C C . SER A 1 82 ? 3.621 -5.917 4.873 1.00 93.06 82 SER A C 1
ATOM 645 O O . SER A 1 82 ? 3.622 -4.922 5.604 1.00 93.06 82 SER A O 1
ATOM 647 N N . GLU A 1 83 ? 4.504 -6.078 3.886 1.00 91.50 83 GLU A N 1
ATOM 648 C CA . GLU A 1 83 ? 5.351 -4.976 3.426 1.00 91.50 83 GLU A CA 1
ATOM 649 C C . GLU A 1 83 ? 4.498 -3.784 2.960 1.00 91.50 83 GLU A C 1
ATOM 651 O O . GLU A 1 83 ? 3.336 -3.931 2.561 1.00 91.50 83 GLU A O 1
ATOM 656 N N . TYR A 1 84 ? 5.090 -2.585 2.996 1.00 91.94 84 TYR A N 1
ATOM 657 C CA . TYR A 1 84 ? 4.421 -1.376 2.532 1.00 91.94 84 TYR A CA 1
ATOM 658 C C . TYR A 1 84 ? 4.060 -1.481 1.046 1.00 91.94 84 TYR A C 1
ATOM 660 O O . TYR A 1 84 ? 4.921 -1.650 0.180 1.00 91.94 84 TYR A O 1
ATOM 668 N N . ASN A 1 85 ? 2.776 -1.291 0.759 1.00 94.50 85 ASN A N 1
ATOM 669 C CA . ASN A 1 85 ? 2.238 -1.201 -0.586 1.00 94.50 85 ASN A CA 1
ATOM 670 C C . ASN A 1 85 ? 1.109 -0.160 -0.595 1.00 94.50 85 ASN A C 1
ATOM 672 O O . ASN A 1 85 ? 0.173 -0.247 0.200 1.00 94.50 85 ASN A O 1
ATOM 676 N N . SER A 1 86 ? 1.182 0.840 -1.473 1.00 94.38 86 SER A N 1
ATOM 677 C CA . SER A 1 86 ? 0.211 1.941 -1.491 1.00 94.38 86 SER A CA 1
ATOM 678 C C . SER A 1 86 ? -1.198 1.505 -1.910 1.00 94.38 86 SER A C 1
ATOM 680 O O . SER A 1 86 ? -2.173 2.093 -1.436 1.00 94.38 86 SER A O 1
ATOM 682 N N . ILE A 1 87 ? -1.328 0.445 -2.718 1.00 95.06 87 ILE A N 1
ATOM 683 C CA . ILE A 1 87 ? -2.625 -0.166 -3.043 1.00 95.06 87 ILE A CA 1
ATOM 684 C C . ILE A 1 87 ? -3.197 -0.830 -1.791 1.00 95.06 87 ILE A C 1
ATOM 686 O O . ILE A 1 87 ? -4.339 -0.545 -1.432 1.00 95.06 87 ILE A O 1
ATOM 690 N N . LEU A 1 88 ? -2.398 -1.635 -1.078 1.00 95.62 88 LEU A N 1
ATOM 691 C CA . LEU A 1 88 ? -2.830 -2.265 0.173 1.00 95.62 88 LEU A CA 1
ATOM 692 C C . LEU A 1 88 ? -3.287 -1.220 1.193 1.00 95.62 88 LEU A C 1
ATOM 694 O O . LEU A 1 88 ? -4.368 -1.342 1.755 1.00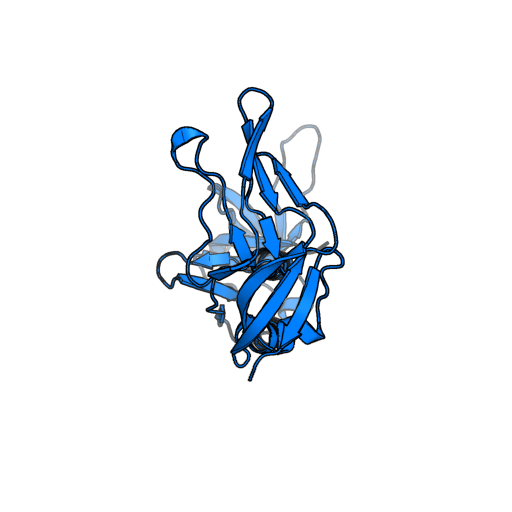 95.62 88 LEU A O 1
ATOM 698 N N . VAL A 1 89 ? -2.508 -0.152 1.386 1.00 95.06 89 VAL A N 1
ATOM 699 C CA . VAL A 1 89 ? -2.854 0.949 2.302 1.00 95.06 89 VAL A CA 1
ATOM 700 C C . VAL A 1 89 ? -4.239 1.517 1.981 1.00 95.06 89 VAL A C 1
ATOM 702 O O . VAL A 1 89 ? -5.031 1.771 2.892 1.00 95.06 89 VAL A O 1
ATOM 705 N N . GLN A 1 90 ? -4.548 1.723 0.699 1.00 94.06 90 GLN A N 1
ATOM 706 C CA . GLN A 1 90 ? -5.852 2.235 0.290 1.00 94.06 90 GLN A CA 1
ATOM 707 C C . GLN A 1 90 ? -6.970 1.215 0.539 1.00 94.06 90 GLN A C 1
ATOM 709 O O . GLN A 1 90 ? -8.028 1.595 1.040 1.00 94.06 90 GLN A O 1
ATOM 714 N N . LEU A 1 91 ? -6.736 -0.064 0.236 1.00 93.12 91 LEU A N 1
ATOM 715 C CA . LEU A 1 91 ? -7.700 -1.142 0.476 1.00 93.12 91 LEU A CA 1
ATOM 716 C C . LEU A 1 91 ? -7.996 -1.306 1.970 1.00 93.12 91 LEU A C 1
ATOM 718 O O . LEU A 1 91 ? -9.163 -1.279 2.358 1.00 93.12 91 LEU A O 1
ATOM 722 N N . CYS A 1 92 ? -6.962 -1.347 2.813 1.00 92.69 92 CYS A N 1
ATOM 723 C CA . CYS A 1 92 ? -7.102 -1.423 4.264 1.00 92.69 92 CYS A CA 1
ATOM 724 C C . CYS A 1 92 ? -7.939 -0.260 4.806 1.00 92.69 92 CYS A C 1
ATOM 726 O O . CYS A 1 92 ? -8.865 -0.471 5.585 1.00 92.69 92 CYS A O 1
ATOM 728 N N . ARG A 1 93 ? -7.672 0.973 4.356 1.00 89.50 93 ARG A N 1
ATOM 729 C CA . ARG A 1 93 ? -8.462 2.150 4.755 1.00 89.50 93 ARG A CA 1
ATOM 730 C C . ARG A 1 93 ? -9.920 2.053 4.308 1.00 89.50 93 ARG A C 1
ATOM 732 O O . ARG A 1 93 ? -10.804 2.455 5.062 1.00 89.50 93 ARG A O 1
ATOM 739 N N . ASN A 1 94 ? -10.179 1.523 3.113 1.00 89.12 94 ASN A N 1
ATOM 740 C CA . ASN A 1 94 ? -11.532 1.396 2.569 1.00 89.12 94 ASN A CA 1
ATOM 741 C C . ASN A 1 94 ? -12.397 0.418 3.379 1.00 89.12 94 ASN A C 1
ATOM 743 O O . ASN A 1 94 ? -13.580 0.691 3.576 1.00 89.12 94 ASN A O 1
ATOM 747 N N . ILE A 1 95 ? -11.814 -0.669 3.894 1.00 86.62 95 ILE A N 1
ATOM 748 C CA . ILE A 1 95 ? -12.519 -1.645 4.747 1.00 86.62 95 ILE A C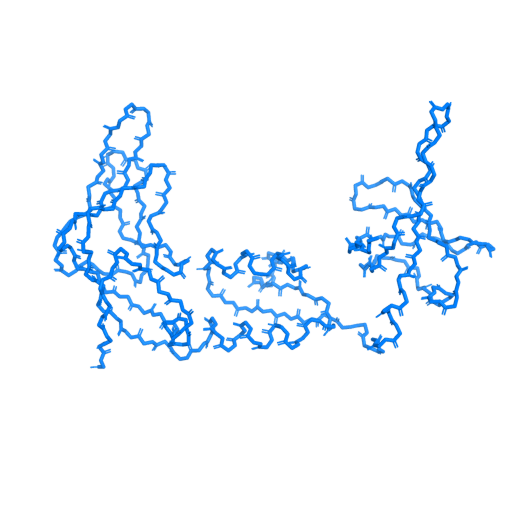A 1
ATOM 749 C C . ILE A 1 95 ? -12.511 -1.266 6.241 1.00 86.62 95 ILE A C 1
ATOM 751 O O . ILE A 1 95 ? -12.976 -2.023 7.087 1.00 86.62 95 ILE A O 1
ATOM 755 N N . GLY A 1 96 ? -12.017 -0.070 6.585 1.00 81.19 96 GLY A N 1
ATOM 756 C CA . GLY A 1 96 ? -12.036 0.457 7.953 1.00 81.19 96 GLY A CA 1
ATOM 757 C C . GLY A 1 96 ? -10.855 0.031 8.828 1.00 81.19 96 GLY A C 1
ATOM 758 O O . GLY A 1 96 ? -10.936 0.143 10.051 1.00 81.19 96 GLY A O 1
ATOM 759 N N . GLY A 1 97 ? -9.766 -0.437 8.222 1.00 88.06 97 GLY A N 1
ATOM 760 C CA . GLY A 1 97 ? -8.519 -0.752 8.907 1.00 88.06 97 GLY A CA 1
ATOM 761 C C . GLY A 1 97 ? -7.820 0.477 9.471 1.00 88.06 97 GLY A C 1
ATOM 762 O O . GLY A 1 97 ? -7.826 1.558 8.875 1.00 88.06 97 GLY A O 1
ATOM 763 N N . THR A 1 98 ? -7.173 0.290 10.616 1.00 88.94 98 THR A N 1
ATOM 764 C CA . THR A 1 98 ? -6.303 1.290 11.243 1.00 88.94 98 THR A CA 1
ATOM 765 C C . THR A 1 98 ? -4.902 0.713 11.368 1.00 88.94 98 THR A C 1
ATOM 767 O O . THR A 1 98 ? -4.747 -0.442 11.745 1.00 88.94 98 THR A O 1
ATOM 770 N N . TRP A 1 99 ? -3.891 1.500 11.016 1.00 91.75 99 TRP A N 1
ATOM 771 C CA . TRP A 1 99 ? -2.501 1.100 11.199 1.00 91.75 99 TRP A CA 1
ATOM 772 C C . TRP A 1 99 ? -2.111 1.217 12.674 1.00 91.75 99 TRP A C 1
ATOM 774 O O . TRP A 1 99 ? -2.374 2.255 13.288 1.00 91.75 99 TRP A O 1
ATOM 784 N N . ASP A 1 100 ? -1.507 0.161 13.209 1.00 87.50 100 ASP A N 1
ATOM 785 C CA . ASP A 1 100 ? -0.931 0.104 14.546 1.00 87.50 100 ASP A CA 1
ATOM 786 C C . ASP A 1 100 ? 0.600 0.156 14.443 1.00 87.50 100 ASP A C 1
ATOM 788 O O . ASP A 1 100 ? 1.232 -0.716 13.837 1.00 87.50 100 ASP A O 1
ATOM 792 N N . ASP A 1 101 ? 1.186 1.221 14.995 1.00 86.75 101 ASP A N 1
ATOM 793 C CA . ASP A 1 101 ? 2.627 1.471 14.939 1.00 86.75 101 ASP A CA 1
ATOM 794 C C . ASP A 1 101 ? 3.431 0.554 15.875 1.00 86.75 101 ASP A C 1
ATOM 796 O O . ASP A 1 101 ? 4.615 0.333 15.618 1.00 86.75 101 ASP A O 1
ATOM 800 N N . GLU A 1 102 ? 2.831 0.007 16.933 1.00 82.50 102 GLU A N 1
ATOM 801 C CA . GLU A 1 102 ? 3.524 -0.887 17.868 1.00 82.50 102 GLU A CA 1
ATOM 802 C C . GLU A 1 102 ? 3.636 -2.293 17.271 1.00 82.50 102 GLU A C 1
ATOM 804 O O . GLU A 1 102 ? 4.727 -2.863 17.201 1.00 82.50 102 GLU A O 1
ATOM 809 N N . GLU A 1 103 ? 2.530 -2.814 16.742 1.00 82.31 103 GLU A N 1
ATOM 810 C CA . GLU A 1 103 ? 2.472 -4.147 16.127 1.00 82.31 103 GLU A CA 1
ATOM 811 C C . GLU A 1 103 ? 3.018 -4.174 14.688 1.00 82.31 103 GLU A C 1
ATOM 813 O O . GLU A 1 103 ? 3.296 -5.244 14.125 1.00 82.31 103 GLU A O 1
ATOM 818 N N . GLN A 1 104 ? 3.200 -2.993 14.081 1.00 90.00 104 GLN A N 1
ATOM 819 C CA . GLN A 1 104 ? 3.544 -2.825 12.666 1.00 90.00 104 GLN A CA 1
ATOM 820 C C . GLN A 1 104 ? 2.579 -3.624 11.775 1.00 90.00 104 GLN A C 1
ATOM 822 O O . GLN A 1 104 ? 2.993 -4.399 10.902 1.00 90.00 104 GLN A O 1
ATOM 827 N N . ALA A 1 105 ? 1.282 -3.474 12.047 1.00 92.06 105 ALA A N 1
ATOM 828 C CA . ALA A 1 105 ? 0.214 -4.226 11.406 1.00 92.06 105 ALA A CA 1
ATOM 829 C C . ALA A 1 105 ? -1.049 -3.376 11.224 1.00 92.06 105 ALA A C 1
ATOM 831 O O . ALA A 1 105 ? -1.322 -2.430 11.962 1.00 92.06 105 ALA A O 1
ATOM 832 N N . TRP A 1 106 ? -1.860 -3.744 10.239 1.00 92.75 106 TRP A N 1
ATOM 833 C CA . TRP A 1 106 ? -3.208 -3.211 10.098 1.00 92.75 106 TRP A CA 1
ATOM 834 C C . TRP A 1 106 ? -4.161 -3.962 11.014 1.00 92.75 106 TRP A C 1
ATOM 836 O O . TRP A 1 106 ? -4.192 -5.187 10.982 1.00 92.75 106 TRP A O 1
ATOM 846 N N . ILE A 1 107 ? -4.963 -3.236 11.784 1.00 88.31 107 ILE A N 1
ATOM 847 C CA . ILE A 1 107 ? -5.947 -3.780 12.717 1.00 88.31 107 ILE A CA 1
ATOM 848 C C . ILE A 1 107 ? -7.355 -3.517 12.190 1.00 88.31 107 ILE A C 1
ATOM 850 O O . ILE A 1 107 ? -7.690 -2.394 11.795 1.00 88.31 107 ILE A O 1
ATOM 854 N N . PHE A 1 108 ? -8.191 -4.553 12.223 1.00 87.50 108 PHE A N 1
ATOM 855 C CA . PHE A 1 108 ? -9.567 -4.526 11.739 1.00 87.50 108 PHE A CA 1
ATOM 856 C C . PHE A 1 108 ? -10.521 -5.174 12.744 1.00 87.50 108 PHE A C 1
ATOM 858 O O . PHE A 1 108 ? -10.135 -6.084 13.480 1.00 87.50 108 PHE A O 1
ATOM 865 N N . PRO A 1 109 ? -11.801 -4.778 12.748 1.00 77.75 109 PRO A N 1
ATOM 866 C CA . PRO A 1 109 ? -12.853 -5.559 13.388 1.00 77.75 109 PRO A CA 1
ATOM 867 C C . PRO A 1 109 ? -12.952 -6.978 12.802 1.00 77.75 109 PRO A C 1
ATOM 869 O O . PRO A 1 109 ? -12.904 -7.143 11.583 1.00 77.75 109 PRO A O 1
ATOM 872 N N . TYR A 1 110 ? -13.198 -7.990 13.643 1.00 80.06 110 TYR A N 1
ATOM 873 C CA . TYR A 1 110 ? -13.304 -9.399 13.224 1.00 80.06 110 TYR A CA 1
ATOM 874 C C . TYR A 1 110 ? -14.315 -9.662 12.091 1.00 80.06 110 TYR A C 1
ATOM 876 O O . TYR A 1 110 ? -14.128 -10.576 11.298 1.00 80.06 110 TYR A O 1
ATOM 884 N N . ARG A 1 111 ? -15.369 -8.846 11.951 1.00 77.38 111 ARG A N 1
ATOM 885 C CA . ARG A 1 111 ? -16.336 -8.959 10.836 1.00 77.38 111 ARG A CA 1
ATOM 886 C C . ARG A 1 111 ? -15.709 -8.848 9.440 1.00 77.38 111 ARG A C 1
ATOM 888 O O . ARG A 1 111 ? -16.290 -9.370 8.502 1.00 77.38 111 ARG A O 1
ATOM 895 N N . PHE A 1 112 ? -14.556 -8.190 9.311 1.00 84.75 112 PHE A N 1
ATOM 896 C CA . PHE A 1 112 ? -13.816 -8.066 8.049 1.00 84.75 112 PHE A CA 1
ATOM 897 C C . PHE A 1 112 ? -12.751 -9.156 7.893 1.00 84.75 112 PHE A C 1
ATOM 899 O O . PHE A 1 112 ? -11.855 -9.035 7.068 1.00 84.75 112 PHE A O 1
ATOM 906 N N . ARG A 1 113 ? -12.807 -10.223 8.699 1.00 87.00 113 ARG A N 1
ATOM 907 C CA . ARG A 1 113 ? -11.833 -11.316 8.658 1.00 87.00 113 ARG A CA 1
ATOM 908 C C . ARG A 1 113 ? -11.690 -11.926 7.267 1.00 87.00 113 ARG A C 1
ATOM 910 O O . ARG A 1 113 ? -10.568 -12.170 6.861 1.00 87.00 113 ARG A O 1
ATOM 917 N N . GLN A 1 114 ? -12.792 -12.138 6.550 1.00 87.81 114 GLN A N 1
ATOM 918 C CA . GLN A 1 114 ? -12.735 -12.686 5.192 1.00 87.81 114 GLN A CA 1
ATOM 919 C C . GLN A 1 114 ? -12.026 -11.725 4.232 1.00 87.81 114 GLN A C 1
ATOM 921 O O . GLN A 1 114 ? -11.106 -12.140 3.541 1.00 87.81 114 GLN A O 1
ATOM 926 N N . ASP A 1 115 ? -12.366 -10.431 4.270 1.00 91.44 115 ASP A N 1
ATOM 927 C CA . ASP A 1 115 ? -11.680 -9.414 3.463 1.00 91.44 115 ASP A CA 1
ATOM 928 C C . ASP A 1 115 ? -10.179 -9.348 3.797 1.00 91.44 115 ASP A C 1
ATOM 930 O O . ASP A 1 115 ? -9.336 -9.187 2.919 1.00 91.44 115 ASP A O 1
ATOM 934 N N . VAL A 1 116 ? -9.828 -9.491 5.077 1.00 92.50 116 VAL A N 1
ATOM 935 C CA . VAL A 1 116 ? -8.438 -9.493 5.546 1.00 92.50 116 VAL A CA 1
ATOM 936 C C . VAL A 1 116 ? -7.691 -10.751 5.105 1.00 92.50 116 VAL A C 1
ATOM 938 O O . VAL A 1 116 ? -6.552 -10.632 4.667 1.00 92.50 116 VAL A O 1
ATOM 941 N N . GLU A 1 117 ? -8.317 -11.927 5.172 1.00 94.19 117 GLU A N 1
ATOM 942 C CA . GLU A 1 117 ? -7.756 -13.186 4.661 1.00 94.19 117 GLU A CA 1
ATOM 943 C C . GLU A 1 117 ? -7.527 -13.107 3.141 1.00 94.19 117 GLU A C 1
ATOM 945 O O . GLU A 1 117 ? -6.486 -13.539 2.654 1.00 94.19 117 GLU A O 1
ATOM 950 N N . GLU A 1 118 ? -8.435 -12.486 2.383 1.00 94.44 118 GLU A N 1
ATOM 951 C CA . GLU A 1 118 ? -8.246 -12.250 0.945 1.00 94.44 118 GLU A CA 1
ATOM 952 C C . GLU A 1 118 ? -7.076 -11.298 0.654 1.00 94.44 118 GLU A C 1
ATOM 954 O O . GLU A 1 118 ? -6.264 -11.561 -0.238 1.00 94.44 118 GLU A O 1
ATOM 959 N N . LEU A 1 119 ? -6.954 -10.203 1.411 1.00 95.12 119 LEU A N 1
ATOM 960 C CA . LEU A 1 119 ? -5.817 -9.287 1.283 1.00 95.12 119 LEU A CA 1
ATOM 961 C C . LEU A 1 119 ? -4.497 -9.971 1.657 1.00 95.12 119 LEU A C 1
ATOM 963 O O . LEU A 1 119 ? -3.493 -9.745 0.983 1.00 95.12 119 LEU A O 1
ATOM 967 N N . ASP A 1 120 ? -4.493 -10.814 2.686 1.00 95.56 120 ASP A N 1
ATOM 968 C CA . ASP A 1 120 ? -3.320 -11.594 3.083 1.00 95.56 120 ASP A CA 1
ATOM 969 C C . ASP A 1 120 ? -2.868 -12.525 1.954 1.00 95.56 120 ASP A C 1
ATOM 971 O O . ASP A 1 120 ? -1.704 -12.494 1.556 1.00 95.56 120 ASP A O 1
ATOM 975 N N . VAL A 1 121 ? -3.803 -13.258 1.342 1.00 95.25 121 VAL A N 1
ATOM 976 C CA . VAL A 1 121 ? -3.515 -14.115 0.183 1.00 95.25 121 VAL A CA 1
ATOM 977 C C . VAL A 1 121 ? -2.900 -13.311 -0.963 1.00 95.25 121 VAL A C 1
ATOM 979 O O . VAL A 1 121 ? -1.924 -13.754 -1.560 1.00 95.25 121 VAL A O 1
ATOM 982 N N . ILE A 1 122 ? -3.410 -12.115 -1.263 1.00 94.94 122 ILE A N 1
ATOM 983 C CA . ILE A 1 122 ? -2.899 -11.313 -2.383 1.00 94.94 122 ILE A CA 1
ATOM 984 C C . ILE A 1 122 ? -1.505 -10.753 -2.077 1.00 94.94 122 ILE A C 1
ATOM 986 O O . ILE A 1 122 ? -0.565 -10.947 -2.853 1.00 94.94 122 ILE A O 1
ATOM 990 N N . PHE A 1 123 ? -1.364 -10.042 -0.958 1.00 95.44 123 PHE A N 1
ATOM 991 C CA . PHE A 1 123 ? -0.181 -9.226 -0.667 1.00 95.44 123 PHE A CA 1
ATOM 992 C C . PHE A 1 123 ? 0.945 -9.994 0.033 1.00 95.44 123 PHE A C 1
ATOM 994 O O . PHE A 1 123 ? 2.093 -9.560 -0.050 1.00 95.44 123 PHE A O 1
ATOM 1001 N N . ASN A 1 124 ? 0.648 -11.145 0.642 1.00 95.38 124 ASN A N 1
ATOM 1002 C CA . ASN A 1 124 ? 1.627 -12.040 1.263 1.00 95.38 124 ASN A CA 1
ATOM 1003 C C . ASN A 1 124 ? 1.745 -13.399 0.545 1.00 95.38 124 ASN A C 1
ATOM 1005 O O . ASN A 1 124 ? 2.334 -14.334 1.092 1.00 95.38 124 ASN A O 1
ATOM 1009 N N . SER A 1 125 ? 1.232 -13.520 -0.689 1.00 95.19 125 SER A N 1
ATOM 1010 C CA . SER A 1 125 ? 1.495 -14.693 -1.538 1.00 95.19 125 SER A CA 1
ATOM 1011 C C . SER A 1 125 ? 2.990 -14.913 -1.780 1.00 95.19 125 SER A C 1
ATOM 1013 O O . SER A 1 125 ? 3.835 -14.038 -1.560 1.00 95.19 125 SER A O 1
ATOM 1015 N N . GLN A 1 126 ? 3.326 -16.115 -2.259 1.00 94.31 126 GLN A N 1
ATOM 1016 C CA . GLN A 1 126 ? 4.704 -16.494 -2.534 1.00 94.31 126 GLN A CA 1
ATOM 1017 C C . GLN A 1 126 ? 5.370 -15.475 -3.482 1.00 94.31 126 GLN A C 1
ATOM 1019 O O . GLN A 1 126 ? 4.875 -15.237 -4.586 1.00 94.31 126 GLN A O 1
ATOM 1024 N N . PRO A 1 127 ? 6.499 -14.865 -3.078 1.00 93.94 127 PRO A N 1
ATOM 1025 C CA . PRO A 1 127 ? 7.144 -13.852 -3.892 1.00 93.94 127 PRO A CA 1
ATOM 1026 C C . PRO A 1 127 ? 7.819 -14.487 -5.108 1.00 93.94 127 PRO A C 1
ATOM 1028 O O . PRO A 1 127 ? 8.597 -15.435 -4.980 1.00 93.94 127 PRO A O 1
ATOM 1031 N N . VAL A 1 128 ? 7.583 -13.900 -6.277 1.00 95.44 128 VAL A N 1
ATOM 1032 C CA . VAL A 1 128 ? 8.247 -14.231 -7.540 1.00 95.44 128 VAL A CA 1
ATOM 1033 C C . VAL A 1 128 ? 9.179 -13.099 -7.950 1.00 95.44 128 VAL A C 1
ATOM 1035 O O . VAL A 1 128 ? 8.919 -11.923 -7.681 1.00 95.44 128 VAL A O 1
ATOM 1038 N N . THR A 1 129 ? 10.295 -13.451 -8.584 1.00 96.19 129 THR A N 1
ATOM 1039 C CA . THR A 1 129 ? 11.215 -12.460 -9.148 1.00 96.19 129 THR A CA 1
ATOM 1040 C C . THR A 1 129 ? 10.709 -12.061 -10.525 1.00 96.19 129 THR A C 1
ATOM 1042 O O . THR A 1 129 ? 10.386 -12.920 -11.343 1.00 96.19 129 THR A O 1
ATOM 1045 N N . ILE A 1 130 ? 10.649 -10.763 -10.793 1.00 95.81 130 ILE A N 1
ATOM 1046 C CA . ILE A 1 130 ? 10.232 -10.230 -12.087 1.00 95.81 130 ILE A CA 1
ATOM 1047 C C . ILE A 1 130 ? 11.268 -9.273 -12.652 1.00 95.81 130 ILE A C 1
ATOM 1049 O O . ILE A 1 130 ? 11.945 -8.560 -11.910 1.00 95.81 130 ILE A O 1
ATOM 1053 N N . GLU A 1 131 ? 11.335 -9.240 -13.974 1.00 96.62 131 GLU A N 1
ATOM 1054 C CA . GLU A 1 131 ? 11.944 -8.198 -14.787 1.00 96.62 131 GLU A CA 1
ATOM 1055 C C . GLU A 1 131 ? 10.838 -7.283 -15.325 1.00 96.62 131 GLU A C 1
ATOM 1057 O O . GLU A 1 131 ? 9.899 -7.733 -15.980 1.00 96.62 131 GLU A O 1
ATOM 1062 N N . LEU A 1 132 ? 10.956 -5.991 -15.039 1.00 95.62 132 LEU A N 1
ATOM 1063 C CA . LEU A 1 132 ? 10.090 -4.924 -15.520 1.00 95.62 132 LEU A CA 1
ATOM 1064 C C . LEU A 1 132 ? 10.811 -4.131 -16.595 1.00 95.62 132 LEU A C 1
ATOM 1066 O O . LEU A 1 132 ? 11.850 -3.542 -16.308 1.00 95.62 132 LEU A O 1
ATOM 1070 N N . THR A 1 133 ? 10.230 -4.027 -17.784 1.00 95.88 133 THR A N 1
ATOM 1071 C CA . THR A 1 133 ? 10.726 -3.148 -18.848 1.00 95.88 133 THR A CA 1
ATOM 1072 C C . THR A 1 133 ? 9.790 -1.961 -19.011 1.00 95.88 133 THR A C 1
ATOM 1074 O O . THR A 1 133 ? 8.613 -2.134 -19.314 1.00 95.88 133 THR A O 1
ATOM 1077 N N . ALA A 1 134 ? 10.286 -0.735 -18.839 1.00 95.31 134 ALA A N 1
ATOM 1078 C CA . ALA A 1 134 ? 9.477 0.460 -19.076 1.00 95.31 134 ALA A CA 1
ATOM 1079 C C . ALA A 1 134 ? 9.155 0.598 -20.576 1.00 95.31 134 ALA A C 1
ATOM 1081 O O . ALA A 1 134 ? 10.061 0.787 -21.389 1.00 95.31 134 ALA A O 1
ATOM 1082 N N . ILE A 1 135 ? 7.880 0.535 -20.973 1.00 96.25 135 ILE A N 1
ATOM 1083 C CA . ILE A 1 135 ? 7.492 0.637 -22.397 1.00 96.25 135 ILE A CA 1
ATOM 1084 C C . ILE A 1 135 ? 7.251 2.082 -22.858 1.00 96.25 135 ILE A C 1
ATOM 1086 O O . ILE A 1 135 ? 7.192 2.364 -24.061 1.00 96.25 135 ILE A O 1
ATOM 1090 N N . VAL A 1 136 ? 7.170 3.005 -21.901 1.00 94.06 136 VAL A N 1
ATOM 1091 C CA . VAL A 1 136 ? 7.053 4.458 -22.078 1.00 94.06 136 VAL A CA 1
ATOM 1092 C C . VAL A 1 136 ? 8.015 5.177 -21.134 1.00 94.06 136 VAL A C 1
ATOM 1094 O O . VAL A 1 136 ? 8.525 4.579 -20.189 1.00 94.06 136 VAL A O 1
ATOM 1097 N N . ASP A 1 137 ? 8.259 6.464 -21.372 1.00 91.69 137 ASP A N 1
ATOM 1098 C CA . ASP A 1 137 ? 8.930 7.314 -20.391 1.00 91.69 137 ASP A CA 1
ATOM 1099 C C . ASP A 1 137 ? 8.001 7.598 -19.207 1.00 91.69 137 ASP A C 1
ATOM 1101 O O . ASP A 1 137 ? 6.874 8.068 -19.385 1.00 91.69 137 ASP A O 1
ATOM 1105 N N . ILE A 1 138 ? 8.481 7.337 -17.993 1.00 90.81 138 ILE A N 1
ATOM 1106 C CA . ILE A 1 138 ? 7.702 7.504 -16.763 1.00 90.81 138 ILE A CA 1
ATOM 1107 C C . ILE A 1 138 ? 8.267 8.678 -15.976 1.00 90.81 138 ILE A C 1
ATOM 1109 O O . ILE A 1 138 ? 9.450 8.686 -15.637 1.00 90.81 138 ILE A O 1
ATOM 1113 N N . TYR A 1 139 ? 7.415 9.654 -15.665 1.00 87.62 139 TYR A N 1
ATOM 1114 C CA . TYR A 1 139 ? 7.778 10.856 -14.920 1.00 87.62 139 TYR A CA 1
ATOM 1115 C C . TYR A 1 139 ? 6.879 11.019 -13.701 1.00 87.62 139 TYR A C 1
ATOM 1117 O O . TYR A 1 139 ? 5.670 11.160 -13.851 1.00 87.62 139 TYR A O 1
ATOM 1125 N N . GLU A 1 140 ? 7.476 11.087 -12.514 1.00 85.62 140 GLU A N 1
ATOM 1126 C CA . GLU A 1 140 ? 6.752 11.352 -11.269 1.00 85.62 140 GLU A CA 1
ATOM 1127 C C . GLU A 1 140 ? 7.360 12.557 -10.549 1.00 85.62 140 GLU A C 1
ATOM 1129 O O . GLU A 1 140 ? 8.547 12.579 -10.208 1.00 85.62 140 GLU A O 1
ATOM 1134 N N . LYS A 1 141 ? 6.560 13.610 -10.351 1.00 79.50 141 LYS A N 1
ATOM 1135 C CA . LYS A 1 141 ? 7.027 14.888 -9.795 1.00 79.50 141 LYS A CA 1
ATOM 1136 C C . LYS A 1 141 ? 6.883 14.894 -8.277 1.00 79.50 141 LYS A C 1
ATOM 1138 O O . LYS A 1 141 ? 5.771 14.922 -7.763 1.00 79.50 141 LYS A O 1
ATOM 1143 N N . GLY A 1 142 ? 8.003 14.959 -7.558 1.00 73.12 142 GLY A N 1
ATOM 1144 C CA . GLY A 1 142 ? 8.011 15.078 -6.097 1.00 73.12 142 GLY A CA 1
ATOM 1145 C C . GLY A 1 142 ? 7.501 13.842 -5.344 1.00 73.12 142 GLY A C 1
ATOM 1146 O O . GLY A 1 142 ? 7.197 13.952 -4.160 1.00 73.12 142 GLY A O 1
ATOM 1147 N N . THR A 1 143 ? 7.402 12.684 -6.003 1.00 79.56 143 THR A N 1
ATOM 1148 C CA . THR A 1 143 ? 6.936 11.422 -5.408 1.00 79.56 143 THR A CA 1
ATOM 1149 C C . THR A 1 143 ? 7.709 10.218 -5.963 1.00 79.56 143 THR A C 1
ATOM 1151 O O . THR A 1 143 ? 8.536 10.368 -6.873 1.00 79.56 143 THR A O 1
ATOM 1154 N N . GLU A 1 144 ? 7.506 9.040 -5.368 1.00 86.19 144 GLU A N 1
ATOM 1155 C CA . GLU A 1 144 ? 8.097 7.789 -5.840 1.00 86.19 144 GLU A CA 1
ATOM 1156 C C . GLU A 1 144 ? 7.377 7.263 -7.087 1.00 86.19 144 GLU A C 1
ATOM 1158 O O . GLU A 1 144 ? 6.148 7.301 -7.184 1.00 86.19 144 GLU A O 1
ATOM 1163 N N . VAL A 1 145 ? 8.137 6.680 -8.015 1.00 89.38 145 VAL A N 1
ATOM 1164 C CA . VAL A 1 145 ? 7.539 5.846 -9.064 1.00 89.38 145 VAL A CA 1
ATOM 1165 C C . VAL A 1 145 ? 7.132 4.528 -8.431 1.00 89.38 145 VAL A C 1
ATOM 1167 O O . VAL A 1 145 ? 7.953 3.887 -7.782 1.00 89.38 145 VAL A O 1
ATOM 1170 N N . HIS A 1 146 ? 5.882 4.119 -8.622 1.00 93.06 146 HIS A N 1
ATOM 1171 C CA . HIS A 1 146 ? 5.354 2.867 -8.090 1.00 93.06 146 HIS A CA 1
ATOM 1172 C C . HIS A 1 146 ? 5.050 1.872 -9.211 1.00 93.06 146 HIS A C 1
ATOM 1174 O O . HIS A 1 146 ? 4.604 2.281 -10.283 1.00 93.06 146 HIS A O 1
ATOM 1180 N N . PHE A 1 147 ? 5.219 0.582 -8.924 1.00 94.69 147 PHE A N 1
ATOM 1181 C CA . PHE A 1 147 ? 4.690 -0.534 -9.708 1.00 94.69 147 PHE A CA 1
ATOM 1182 C C . PHE A 1 147 ? 3.823 -1.403 -8.800 1.00 94.69 147 PHE A C 1
ATOM 1184 O O . PHE A 1 147 ? 4.286 -1.851 -7.751 1.00 94.69 147 PHE A O 1
ATOM 1191 N N . LEU A 1 148 ? 2.552 -1.580 -9.170 1.00 94.50 148 LEU A N 1
ATOM 1192 C CA . LEU A 1 148 ? 1.545 -2.303 -8.377 1.00 94.50 148 LEU A CA 1
ATOM 1193 C C . LEU A 1 148 ? 1.538 -1.900 -6.891 1.00 94.50 148 LEU A C 1
ATOM 1195 O O . LEU A 1 148 ? 1.440 -2.730 -5.992 1.00 94.50 148 LEU A O 1
ATOM 1199 N N . GLY A 1 149 ? 1.699 -0.602 -6.628 1.00 92.31 149 GLY A N 1
ATOM 1200 C CA . GLY A 1 149 ? 1.733 -0.033 -5.281 1.00 92.31 149 GLY A CA 1
ATOM 1201 C C . GLY A 1 149 ? 3.052 -0.191 -4.519 1.00 92.31 149 GLY A C 1
ATOM 1202 O O . GLY A 1 149 ? 3.195 0.401 -3.449 1.00 92.31 149 GLY A O 1
ATOM 1203 N N . LYS A 1 150 ? 4.046 -0.906 -5.060 1.00 93.81 150 LYS A N 1
ATOM 1204 C CA . LYS A 1 150 ? 5.403 -0.963 -4.500 1.00 93.81 150 LYS A CA 1
ATOM 1205 C C . LYS A 1 150 ? 6.249 0.199 -5.035 1.00 93.81 150 LYS A C 1
ATOM 1207 O O . LYS A 1 150 ? 6.309 0.376 -6.254 1.00 93.81 150 LYS A O 1
ATOM 1212 N N . PRO A 1 151 ? 6.911 0.996 -4.180 1.00 92.25 151 PRO A N 1
ATOM 1213 C CA . PRO A 1 151 ? 7.783 2.068 -4.646 1.00 92.25 151 PRO A CA 1
ATOM 1214 C C . PRO A 1 151 ? 9.048 1.475 -5.287 1.00 92.25 151 PRO A C 1
ATOM 1216 O O . PRO A 1 151 ? 9.741 0.656 -4.687 1.00 92.25 151 PRO A O 1
ATOM 1219 N N . LEU A 1 152 ? 9.352 1.896 -6.513 1.00 91.44 152 LEU A N 1
ATOM 1220 C CA . LEU A 1 152 ? 10.519 1.462 -7.281 1.00 91.44 152 LEU A CA 1
ATOM 1221 C C . LEU A 1 152 ? 11.732 2.346 -7.018 1.00 91.44 152 LEU A C 1
ATOM 1223 O O . LEU A 1 152 ? 12.844 1.862 -6.813 1.00 91.44 152 LEU A O 1
ATOM 1227 N N . CYS A 1 153 ? 11.526 3.658 -7.048 1.00 86.56 153 CYS A N 1
ATOM 1228 C CA . CYS A 1 153 ? 12.596 4.629 -6.916 1.00 86.56 153 CYS A CA 1
ATOM 1229 C C . CYS A 1 153 ? 12.067 5.991 -6.485 1.00 86.56 153 CYS A C 1
ATOM 1231 O O . CYS A 1 153 ? 10.919 6.359 -6.750 1.00 86.56 153 CYS A O 1
ATOM 1233 N N . LYS A 1 154 ? 12.949 6.753 -5.840 1.00 79.75 154 LYS A N 1
ATOM 1234 C CA . LYS A 1 154 ? 12.666 8.109 -5.383 1.00 79.75 154 LYS A CA 1
ATOM 1235 C C . LYS A 1 154 ? 13.842 9.019 -5.679 1.00 79.75 154 LYS A C 1
ATOM 1237 O O . LYS A 1 154 ? 14.978 8.726 -5.301 1.00 79.75 154 LYS A O 1
ATOM 1242 N N . SER A 1 155 ? 13.569 10.166 -6.283 1.00 71.19 155 SER A N 1
ATOM 1243 C CA . SER A 1 155 ? 14.495 11.291 -6.247 1.00 71.19 155 SER A CA 1
ATOM 1244 C C . SER A 1 155 ? 14.362 12.039 -4.919 1.00 71.19 155 SER A C 1
ATOM 1246 O O . SER A 1 155 ? 13.383 12.746 -4.696 1.00 71.19 155 SER A O 1
ATOM 1248 N N . ILE A 1 156 ? 15.352 11.895 -4.034 1.00 63.41 156 ILE A N 1
ATOM 1249 C CA . ILE A 1 156 ? 15.369 12.577 -2.726 1.00 63.41 156 ILE A CA 1
ATOM 1250 C C . ILE A 1 156 ? 15.714 14.064 -2.909 1.00 63.41 156 ILE A C 1
ATOM 1252 O O . ILE A 1 156 ? 15.108 14.939 -2.299 1.00 63.41 156 ILE A O 1
ATOM 1256 N N . ASN A 1 157 ? 16.684 14.360 -3.774 1.00 61.91 157 ASN A N 1
ATOM 1257 C CA . ASN A 1 157 ? 17.150 15.705 -4.101 1.00 61.91 157 ASN A CA 1
ATOM 1258 C C . ASN A 1 157 ? 18.078 15.641 -5.327 1.00 61.91 157 ASN A C 1
ATOM 1260 O O . ASN A 1 157 ? 18.593 14.578 -5.669 1.00 61.91 157 ASN A O 1
ATOM 1264 N N . TYR A 1 158 ? 18.281 16.774 -6.008 1.00 57.44 158 TYR A N 1
ATOM 1265 C CA . TYR A 1 158 ? 19.100 16.845 -7.230 1.00 57.44 158 TYR A CA 1
ATOM 1266 C C . TYR A 1 158 ? 20.526 16.307 -7.024 1.00 57.44 158 TYR A C 1
ATOM 1268 O O . TYR A 1 158 ? 21.047 15.586 -7.867 1.00 57.44 158 TYR A O 1
ATOM 1276 N N . SER A 1 159 ? 21.130 16.620 -5.876 1.00 58.16 159 SER A N 1
ATOM 1277 C CA . SER A 1 159 ? 22.520 16.296 -5.551 1.00 58.16 159 SER A CA 1
ATOM 1278 C C . SER A 1 159 ? 22.774 14.828 -5.201 1.00 58.16 159 SER A C 1
ATOM 1280 O O . SER A 1 159 ? 23.908 14.378 -5.320 1.00 58.16 159 SER A O 1
ATOM 1282 N N . SER A 1 160 ? 21.760 14.073 -4.765 1.00 57.34 160 SER A N 1
ATOM 1283 C CA . SER A 1 160 ? 21.930 12.672 -4.346 1.00 57.34 160 SER A CA 1
ATOM 1284 C C . SER A 1 160 ? 21.631 11.657 -5.451 1.00 57.34 160 SER A C 1
ATOM 1286 O O . SER A 1 160 ? 21.988 10.484 -5.302 1.00 57.34 160 SER A O 1
ATOM 1288 N N . GLY A 1 161 ? 21.008 12.113 -6.545 1.00 59.06 161 GLY A N 1
ATOM 1289 C CA . GLY A 1 161 ? 20.485 11.265 -7.609 1.00 59.06 161 GLY A CA 1
ATOM 1290 C C . GLY A 1 161 ? 19.276 10.428 -7.157 1.00 59.06 161 GLY A C 1
ATOM 1291 O O . GLY A 1 161 ? 19.062 10.202 -5.965 1.00 59.06 161 GLY A O 1
ATOM 1292 N N . PRO A 1 162 ? 18.432 9.963 -8.087 1.00 65.31 162 PRO A N 1
ATOM 1293 C CA . PRO A 1 162 ? 17.415 8.973 -7.776 1.00 65.31 162 PRO A CA 1
ATOM 1294 C C . PRO A 1 162 ? 18.075 7.664 -7.366 1.00 65.31 162 PRO A C 1
ATOM 1296 O O . PRO A 1 162 ? 18.978 7.167 -8.041 1.00 65.31 162 PRO A O 1
ATOM 1299 N N . ARG A 1 163 ? 17.593 7.093 -6.266 1.00 76.06 163 ARG A N 1
ATOM 1300 C CA . ARG A 1 163 ? 18.040 5.784 -5.799 1.00 76.06 163 ARG A CA 1
ATOM 1301 C C . ARG A 1 163 ? 16.917 4.770 -5.985 1.00 76.06 163 ARG A C 1
ATOM 1303 O O . ARG A 1 163 ? 15.758 5.113 -5.718 1.00 76.06 163 ARG A O 1
ATOM 1310 N N . PRO A 1 164 ? 17.232 3.551 -6.455 1.00 85.12 164 PRO A N 1
ATOM 1311 C CA . PRO A 1 164 ? 16.280 2.460 -6.370 1.00 85.12 164 PRO A CA 1
ATOM 1312 C C . PRO A 1 164 ? 15.943 2.210 -4.897 1.00 85.12 164 PRO A C 1
ATOM 1314 O O . PRO A 1 164 ? 16.782 2.389 -4.008 1.00 85.12 164 PRO A O 1
ATOM 1317 N N . MET A 1 165 ? 14.695 1.840 -4.642 1.00 88.75 165 MET A N 1
ATOM 1318 C CA . MET A 1 165 ? 14.247 1.445 -3.313 1.00 88.75 165 MET A CA 1
ATOM 1319 C C . MET A 1 165 ? 14.895 0.111 -2.905 1.00 88.75 165 MET A C 1
ATOM 1321 O O . MET A 1 165 ? 15.340 -0.650 -3.770 1.00 88.75 165 MET A O 1
ATOM 1325 N N . PRO A 1 166 ? 14.958 -0.208 -1.600 1.00 87.50 166 PRO A N 1
ATOM 1326 C CA . PRO A 1 166 ? 15.433 -1.512 -1.147 1.00 87.50 166 PRO A CA 1
ATOM 1327 C C . PRO A 1 166 ? 14.713 -2.666 -1.863 1.00 87.50 166 PRO A C 1
ATOM 1329 O O . PRO A 1 166 ? 13.490 -2.661 -1.993 1.00 87.50 166 PRO A O 1
ATOM 1332 N N . GLY A 1 167 ? 15.478 -3.652 -2.341 1.00 88.06 167 GLY A N 1
ATOM 1333 C CA . GLY A 1 167 ? 14.937 -4.806 -3.073 1.00 88.06 167 GLY A CA 1
ATOM 1334 C C . GLY A 1 167 ? 14.570 -4.539 -4.538 1.00 88.06 167 GLY A C 1
ATOM 1335 O O . GLY A 1 167 ? 13.926 -5.391 -5.152 1.00 88.06 167 GLY A O 1
ATOM 1336 N N . VAL A 1 168 ? 14.965 -3.386 -5.090 1.00 91.75 168 VAL A N 1
ATOM 1337 C CA . VAL A 1 168 ? 14.846 -3.054 -6.514 1.00 91.75 168 VAL A CA 1
ATOM 1338 C C . VAL A 1 168 ? 16.243 -2.934 -7.117 1.00 91.75 168 VAL A C 1
ATOM 1340 O O . VAL A 1 168 ? 17.079 -2.165 -6.640 1.00 91.75 168 VAL A O 1
ATOM 1343 N N . TRP A 1 169 ? 16.494 -3.680 -8.185 1.00 90.00 169 TRP A N 1
ATOM 1344 C CA . TRP A 1 169 ? 17.742 -3.649 -8.940 1.00 90.00 169 TRP A CA 1
ATOM 1345 C C . TRP A 1 169 ? 17.498 -3.058 -10.322 1.00 90.00 169 TRP A C 1
ATOM 1347 O O . TRP A 1 169 ? 16.496 -3.354 -10.957 1.00 90.00 169 TRP A O 1
ATOM 1357 N N . ILE A 1 170 ? 18.408 -2.217 -10.799 1.00 89.12 170 ILE A N 1
ATOM 1358 C CA . ILE A 1 170 ? 18.369 -1.702 -12.172 1.00 89.12 170 ILE A CA 1
ATOM 1359 C C . ILE A 1 170 ? 19.303 -2.591 -12.988 1.00 89.12 170 ILE A C 1
ATOM 1361 O O . ILE A 1 170 ? 20.488 -2.667 -12.668 1.00 89.12 170 ILE A O 1
ATOM 1365 N N . LEU A 1 171 ? 18.777 -3.269 -14.006 1.00 87.38 171 LEU A N 1
ATOM 1366 C CA . LEU A 1 171 ? 19.578 -4.126 -14.883 1.00 87.38 171 LEU A CA 1
ATOM 1367 C C . LEU A 1 171 ? 20.105 -3.335 -16.082 1.00 87.38 171 LEU A C 1
ATOM 1369 O O . LEU A 1 171 ? 21.286 -3.418 -16.412 1.00 87.38 171 LEU A O 1
ATOM 1373 N N . THR A 1 172 ? 19.246 -2.528 -16.711 1.00 83.44 172 THR A N 1
ATOM 1374 C CA . THR A 1 172 ? 19.617 -1.648 -17.826 1.00 83.44 172 THR A CA 1
ATOM 1375 C C . THR A 1 172 ? 18.926 -0.291 -17.726 1.00 83.44 172 THR A C 1
ATOM 1377 O O . THR A 1 172 ? 17.835 -0.157 -17.171 1.00 83.44 172 THR A O 1
ATOM 1380 N N . GLY A 1 173 ? 19.563 0.731 -18.297 1.00 79.06 173 GLY A N 1
ATOM 1381 C CA . GLY A 1 173 ? 19.089 2.110 -18.232 1.00 79.06 173 GLY A CA 1
ATOM 1382 C C . GLY A 1 173 ? 19.596 2.840 -16.991 1.00 79.06 173 GLY A C 1
ATOM 1383 O O . GLY A 1 173 ? 20.602 2.472 -16.386 1.00 79.06 173 GLY A O 1
ATOM 1384 N N . TYR A 1 174 ? 18.924 3.930 -16.650 1.00 73.25 174 TYR A N 1
ATOM 1385 C CA . TYR A 1 174 ? 19.294 4.792 -15.536 1.00 73.25 174 TYR A CA 1
ATOM 1386 C C . TYR A 1 174 ? 18.060 5.553 -15.064 1.00 73.25 174 TYR A C 1
ATOM 1388 O O . TYR A 1 174 ? 17.140 5.798 -15.835 1.00 73.25 174 TYR A O 1
ATOM 1396 N N . ILE A 1 175 ? 18.044 5.962 -13.802 1.00 73.50 175 ILE A N 1
ATOM 1397 C CA . ILE A 1 175 ? 16.994 6.838 -13.285 1.00 73.50 175 ILE A CA 1
ATOM 1398 C C . ILE A 1 175 ? 17.583 8.246 -13.285 1.00 73.50 175 ILE A C 1
ATOM 1400 O O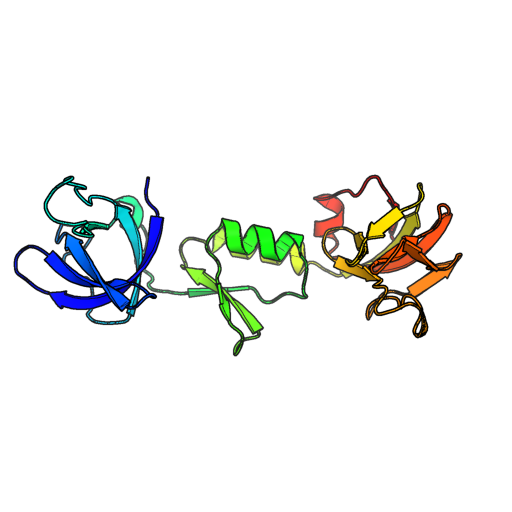 . ILE A 1 175 ? 18.691 8.443 -12.781 1.00 73.50 175 ILE A O 1
ATOM 1404 N N . LEU A 1 176 ? 16.886 9.227 -13.864 1.00 68.69 176 LEU A N 1
ATOM 1405 C CA . LEU A 1 176 ? 17.351 10.618 -13.858 1.00 68.69 176 LEU A CA 1
ATOM 1406 C C . LEU A 1 176 ? 16.558 11.470 -12.870 1.00 68.69 176 LEU A C 1
ATOM 1408 O O . LEU A 1 176 ? 15.328 11.389 -12.844 1.00 68.69 176 LEU A O 1
ATOM 1412 N N . PRO A 1 177 ? 17.234 12.344 -12.103 1.00 65.81 177 PRO A N 1
ATOM 1413 C CA . PRO A 1 177 ? 16.571 13.467 -11.477 1.00 65.81 177 PRO A CA 1
ATOM 1414 C C . PRO A 1 177 ? 16.364 14.538 -12.552 1.00 65.81 177 PRO A C 1
ATOM 1416 O O . PRO A 1 177 ? 17.327 15.123 -13.052 1.00 65.81 177 PRO A O 1
ATOM 1419 N N . LYS A 1 178 ? 15.116 14.833 -12.916 1.00 63.53 178 LYS A N 1
ATOM 1420 C CA . LYS A 1 178 ? 14.809 15.998 -13.755 1.00 63.53 178 LYS A CA 1
ATOM 1421 C C . LYS A 1 178 ? 14.332 17.145 -12.873 1.00 63.53 178 LYS A C 1
ATOM 1423 O O . LYS A 1 178 ? 13.323 17.032 -12.177 1.00 63.53 178 LYS A O 1
ATOM 1428 N N . VAL A 1 179 ? 15.057 18.259 -12.899 1.00 58.16 179 VAL A N 1
ATOM 1429 C CA . VAL A 1 179 ? 14.669 19.476 -12.177 1.00 58.16 179 VAL A CA 1
ATOM 1430 C C . VAL A 1 179 ? 13.720 20.289 -13.046 1.00 58.16 179 VAL A C 1
ATOM 1432 O O . VAL A 1 179 ? 14.049 20.647 -14.174 1.00 58.16 179 VAL A O 1
ATOM 1435 N N . ALA A 1 180 ? 12.546 20.600 -12.503 1.00 53.75 180 ALA A N 1
ATOM 1436 C CA . ALA A 1 180 ? 11.653 21.619 -13.038 1.00 53.75 180 ALA A CA 1
ATOM 1437 C C . ALA A 1 180 ? 11.238 22.543 -11.881 1.00 53.75 180 ALA A C 1
ATOM 1439 O O . ALA A 1 180 ? 10.255 22.282 -11.182 1.00 53.75 180 ALA A O 1
ATOM 1440 N N . GLY A 1 181 ? 12.025 23.598 -11.646 1.00 60.69 181 GLY A N 1
ATOM 1441 C CA . GLY A 1 181 ? 11.853 24.499 -10.499 1.00 60.69 181 GLY A CA 1
ATOM 1442 C C . GLY A 1 181 ? 12.321 23.876 -9.176 1.00 60.69 181 GLY A C 1
ATOM 1443 O O . GLY A 1 181 ? 13.379 23.259 -9.127 1.00 60.69 181 GLY A O 1
ATOM 1444 N N . SER A 1 182 ? 11.535 24.023 -8.103 1.00 57.62 182 SER A N 1
ATOM 1445 C CA . SER A 1 182 ? 11.839 23.506 -6.753 1.00 57.62 182 SER A CA 1
ATOM 1446 C C . SER A 1 182 ? 11.642 21.995 -6.580 1.00 57.62 182 SER A C 1
ATOM 1448 O O . SER A 1 182 ? 11.998 21.449 -5.539 1.00 57.62 182 SER A O 1
ATOM 1450 N N . ASN A 1 183 ? 11.044 21.313 -7.563 1.00 61.09 183 ASN A N 1
ATOM 1451 C CA . ASN A 1 183 ? 10.612 19.926 -7.409 1.00 61.09 183 ASN A CA 1
ATOM 1452 C C . ASN A 1 183 ? 11.500 18.996 -8.238 1.00 61.09 183 ASN A C 1
ATOM 1454 O O . ASN A 1 183 ? 11.671 19.188 -9.446 1.00 61.09 183 ASN A O 1
ATOM 1458 N N . CYS A 1 184 ? 12.026 17.962 -7.582 1.00 67.94 184 CYS A N 1
ATOM 1459 C CA . CYS A 1 184 ? 12.747 16.888 -8.247 1.00 67.94 184 CYS A CA 1
ATOM 1460 C C . CYS A 1 184 ? 11.742 15.919 -8.881 1.00 67.94 184 CYS A C 1
ATOM 1462 O O . CYS A 1 184 ? 10.777 15.507 -8.234 1.00 67.94 184 CYS A O 1
ATOM 1464 N N . THR A 1 185 ? 11.940 15.591 -10.153 1.00 75.94 185 THR A N 1
ATOM 1465 C CA . THR A 1 185 ? 11.122 14.622 -10.887 1.00 75.94 185 THR A CA 1
ATOM 1466 C C . THR A 1 185 ? 11.919 13.341 -11.044 1.00 75.94 185 THR A C 1
ATOM 1468 O O . THR A 1 185 ? 13.039 13.382 -11.556 1.00 75.94 185 THR A O 1
ATOM 1471 N N . THR A 1 186 ? 11.336 12.223 -10.630 1.00 81.88 186 THR A N 1
ATOM 1472 C CA . THR A 1 186 ? 11.888 10.892 -10.863 1.00 81.88 186 THR A CA 1
ATOM 1473 C C . THR A 1 186 ? 11.539 10.484 -12.294 1.00 81.88 186 THR A C 1
ATOM 1475 O O . THR A 1 186 ? 10.358 10.438 -12.641 1.00 81.88 186 THR A O 1
ATOM 1478 N N . HIS A 1 187 ? 12.544 10.232 -13.136 1.00 85.56 187 HIS A N 1
ATOM 1479 C CA . HIS A 1 187 ? 12.357 9.793 -14.525 1.00 85.56 187 HIS A CA 1
ATOM 1480 C C . HIS A 1 187 ? 12.930 8.393 -14.737 1.00 85.56 187 HIS A C 1
ATOM 1482 O O . HIS A 1 187 ? 14.119 8.179 -14.497 1.00 85.56 187 HIS A O 1
ATOM 1488 N N . ILE A 1 188 ? 12.091 7.471 -15.217 1.00 89.00 188 ILE A N 1
ATOM 1489 C CA . ILE A 1 188 ? 12.507 6.173 -15.762 1.00 89.00 188 ILE A CA 1
ATOM 1490 C C . ILE A 1 188 ? 12.364 6.248 -17.290 1.00 89.00 188 ILE A C 1
ATOM 1492 O O . ILE A 1 188 ? 11.234 6.315 -17.784 1.00 89.00 188 ILE A O 1
ATOM 1496 N N . PRO A 1 189 ? 13.478 6.270 -18.042 1.00 89.44 189 PRO A N 1
ATOM 1497 C CA . PRO A 1 189 ? 13.452 6.260 -19.494 1.00 89.44 189 PRO A CA 1
ATOM 1498 C C . PRO A 1 189 ? 12.816 4.993 -20.052 1.00 89.44 189 PRO A C 1
ATOM 1500 O O . PRO A 1 189 ? 13.041 3.896 -19.524 1.00 89.44 189 PRO A O 1
ATOM 1503 N N . LYS A 1 190 ? 12.108 5.137 -21.173 1.00 93.81 190 LYS A N 1
ATOM 1504 C CA . LYS A 1 190 ? 11.639 3.994 -21.964 1.00 93.81 190 LYS A CA 1
ATOM 1505 C C . LYS A 1 190 ? 12.796 3.031 -22.268 1.00 93.81 190 LYS A C 1
ATOM 1507 O O . LYS A 1 190 ? 13.876 3.452 -22.674 1.00 93.81 190 LYS A O 1
ATOM 1512 N N . GLY A 1 191 ? 12.550 1.735 -22.107 1.00 92.62 191 GLY A N 1
ATOM 1513 C CA . GLY A 1 191 ? 13.513 0.655 -22.322 1.00 92.62 191 GLY A CA 1
ATOM 1514 C C . GLY A 1 191 ? 14.395 0.341 -21.111 1.00 92.62 191 GLY A C 1
ATOM 1515 O O . GLY A 1 191 ? 15.158 -0.620 -21.167 1.00 92.62 191 GLY A O 1
ATOM 1516 N N . SER A 1 192 ? 14.295 1.107 -20.019 1.00 93.19 192 SER A N 1
ATOM 1517 C CA . SER A 1 192 ? 14.980 0.766 -18.766 1.00 93.19 192 SER A CA 1
ATOM 1518 C C . SER A 1 192 ? 14.383 -0.505 -18.172 1.00 93.19 192 SER A C 1
ATOM 1520 O O . SER A 1 192 ? 13.157 -0.664 -18.168 1.00 93.19 192 SER A O 1
ATOM 1522 N N . THR A 1 193 ? 15.241 -1.377 -17.646 1.00 93.88 193 THR A N 1
ATOM 1523 C CA . THR A 1 193 ? 14.825 -2.638 -17.031 1.00 93.88 193 THR A CA 1
ATOM 1524 C C . THR A 1 193 ? 15.160 -2.668 -15.547 1.00 93.88 193 THR A C 1
ATOM 1526 O O . THR A 1 193 ? 16.269 -2.321 -15.126 1.00 93.88 193 THR A O 1
ATOM 1529 N N . LEU A 1 194 ? 14.182 -3.071 -14.741 1.00 94.12 194 LEU A N 1
ATOM 1530 C CA . LEU A 1 194 ? 14.305 -3.214 -13.296 1.00 94.12 194 LEU A CA 1
ATOM 1531 C C . LEU A 1 194 ? 13.966 -4.642 -12.887 1.00 94.12 194 LEU A C 1
ATOM 1533 O O . LEU A 1 194 ? 13.103 -5.269 -13.486 1.00 94.12 194 LEU A O 1
ATOM 1537 N N . GLN A 1 195 ? 14.603 -5.138 -11.838 1.00 94.75 195 GLN A N 1
ATOM 1538 C CA . GLN A 1 195 ? 14.317 -6.429 -11.241 1.00 94.75 195 GLN A CA 1
ATOM 1539 C C . GLN A 1 195 ? 13.897 -6.248 -9.787 1.00 94.75 195 GLN A C 1
ATOM 1541 O O . GLN A 1 195 ? 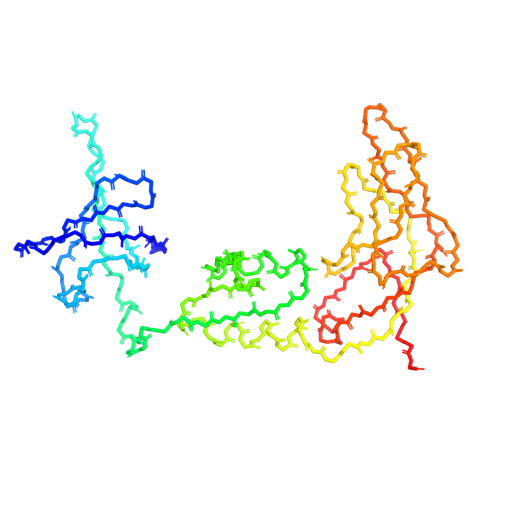14.486 -5.457 -9.049 1.00 94.75 195 GLN A O 1
ATOM 1546 N N . LEU A 1 196 ? 12.871 -6.978 -9.372 1.00 94.94 196 LEU A N 1
ATOM 1547 C CA . LEU A 1 196 ? 12.354 -6.950 -8.010 1.00 94.94 196 LEU A CA 1
ATOM 1548 C C . LEU A 1 196 ? 11.576 -8.227 -7.705 1.00 94.94 196 LEU A C 1
ATOM 1550 O O . LEU A 1 196 ? 11.175 -8.960 -8.607 1.00 94.94 196 LEU A O 1
ATOM 1554 N N . LYS A 1 197 ? 11.325 -8.458 -6.417 1.00 94.69 197 LYS A N 1
ATOM 1555 C CA . LYS A 1 197 ? 10.385 -9.481 -5.956 1.00 94.69 197 LYS A CA 1
ATOM 1556 C C . LYS A 1 197 ? 9.022 -8.870 -5.659 1.00 94.69 197 LYS A C 1
ATOM 1558 O O . LYS A 1 197 ? 8.949 -7.837 -4.978 1.00 94.69 197 LYS A O 1
ATOM 1563 N N . VAL A 1 198 ? 7.970 -9.520 -6.140 1.00 94.19 198 VAL A N 1
ATOM 1564 C CA . VAL A 1 198 ? 6.572 -9.163 -5.868 1.00 94.19 198 VAL A CA 1
ATOM 1565 C C . VAL A 1 198 ? 5.753 -10.417 -5.548 1.00 94.19 198 VAL A C 1
ATOM 1567 O O . VAL A 1 198 ? 6.110 -11.493 -6.027 1.00 94.19 198 VAL A O 1
ATOM 1570 N N . PRO A 1 199 ? 4.677 -10.308 -4.755 1.00 95.62 199 PRO A N 1
ATOM 1571 C CA . PRO A 1 199 ? 3.751 -11.419 -4.531 1.00 95.62 199 PRO A CA 1
ATOM 1572 C C . PRO A 1 199 ? 3.114 -11.872 -5.854 1.00 95.62 199 PRO A C 1
ATOM 1574 O O . PRO A 1 199 ? 2.716 -11.026 -6.661 1.00 95.62 199 PRO A O 1
ATOM 1577 N N . SER A 1 200 ? 3.031 -13.183 -6.096 1.00 94.75 200 SER A N 1
ATOM 1578 C CA . SER A 1 200 ? 2.515 -13.737 -7.358 1.00 94.75 200 SER A CA 1
ATOM 1579 C C . SER A 1 200 ? 1.064 -13.341 -7.625 1.00 94.75 200 SER A C 1
ATOM 1581 O O . SER A 1 200 ? 0.743 -12.882 -8.716 1.00 94.75 200 SER A O 1
ATOM 1583 N N . GLU A 1 201 ? 0.209 -13.415 -6.605 1.00 95.12 201 GLU A N 1
ATOM 1584 C CA . GLU A 1 201 ? -1.219 -13.092 -6.729 1.00 95.12 201 GLU A CA 1
ATOM 1585 C C . GLU A 1 201 ? -1.437 -11.612 -7.078 1.00 95.12 201 GLU A C 1
ATOM 1587 O O . GLU A 1 201 ? -2.427 -11.243 -7.710 1.00 95.12 201 GLU A O 1
ATOM 1592 N N . LEU A 1 202 ? -0.496 -10.736 -6.710 1.00 93.81 202 LEU A N 1
ATOM 1593 C CA . LEU A 1 202 ? -0.566 -9.320 -7.053 1.00 93.81 202 LEU A CA 1
ATOM 1594 C C . LEU A 1 202 ? -0.425 -9.095 -8.569 1.00 93.81 202 LEU A C 1
ATOM 1596 O O . LEU A 1 202 ? -1.087 -8.208 -9.108 1.00 93.81 202 LEU A O 1
ATOM 1600 N N . LEU A 1 203 ? 0.399 -9.901 -9.248 1.00 93.00 203 LEU A N 1
ATOM 1601 C CA . LEU A 1 203 ? 0.584 -9.851 -10.704 1.00 93.00 203 LEU A CA 1
ATOM 1602 C C . LEU A 1 203 ? -0.639 -10.365 -11.464 1.00 93.00 203 LEU A C 1
ATOM 1604 O O . LEU A 1 203 ? -0.962 -9.839 -12.525 1.00 93.00 203 LEU A O 1
ATOM 1608 N N . ASP A 1 204 ? -1.330 -11.360 -10.912 1.00 92.00 204 ASP A N 1
ATOM 1609 C CA . ASP A 1 204 ? -2.522 -11.933 -11.541 1.00 92.00 204 ASP A CA 1
ATOM 1610 C C . ASP A 1 204 ? -3.730 -10.990 -11.444 1.00 92.00 204 ASP A C 1
ATOM 1612 O O . ASP A 1 204 ? -4.608 -10.978 -12.310 1.00 92.00 204 ASP A O 1
ATOM 1616 N N . ARG A 1 205 ? -3.784 -10.174 -10.384 1.00 91.88 205 ARG A N 1
ATOM 1617 C CA . ARG A 1 205 ? -4.908 -9.269 -10.100 1.00 91.88 205 ARG A CA 1
ATOM 1618 C C . ARG A 1 205 ? -4.739 -7.873 -10.682 1.00 91.88 205 ARG A C 1
ATOM 1620 O O . ARG A 1 205 ? -5.742 -7.223 -10.984 1.00 91.88 205 ARG A O 1
ATOM 1627 N N . TYR A 1 206 ? -3.506 -7.390 -10.805 1.00 91.69 206 TYR A N 1
ATOM 1628 C CA . TYR A 1 206 ? -3.228 -6.013 -11.192 1.00 91.69 206 TYR A CA 1
ATOM 1629 C C . TYR A 1 206 ? -2.222 -5.938 -12.331 1.00 91.69 206 TYR A C 1
ATOM 1631 O O . TYR A 1 206 ? -1.233 -6.659 -12.373 1.00 91.69 206 TYR A O 1
ATOM 1639 N N . ASN A 1 207 ? -2.449 -4.978 -13.223 1.00 92.75 207 ASN A N 1
ATOM 1640 C CA . ASN A 1 207 ? -1.558 -4.684 -14.331 1.00 92.75 207 ASN A CA 1
ATOM 1641 C C . ASN A 1 207 ? -1.200 -3.194 -14.333 1.00 92.75 207 ASN A C 1
ATOM 1643 O O . ASN A 1 207 ? -2.060 -2.346 -14.081 1.00 92.75 207 ASN A O 1
ATOM 1647 N N . ASP A 1 208 ? 0.051 -2.876 -14.654 1.00 93.50 208 ASP A N 1
ATOM 1648 C CA . ASP A 1 208 ? 0.497 -1.505 -14.890 1.00 93.50 208 ASP A CA 1
ATOM 1649 C C . ASP A 1 208 ? 0.897 -1.364 -16.363 1.00 93.50 208 ASP A C 1
ATOM 1651 O O . ASP A 1 208 ? 1.959 -1.849 -16.755 1.00 93.50 208 ASP A O 1
ATOM 1655 N N . PRO A 1 209 ? 0.095 -0.674 -17.193 1.00 94.12 209 PRO A N 1
ATOM 1656 C CA . PRO A 1 209 ? 0.340 -0.587 -18.629 1.00 94.12 209 PRO A CA 1
ATOM 1657 C C . PRO A 1 209 ? 1.606 0.204 -18.984 1.00 94.12 209 PRO A C 1
ATOM 1659 O O . PRO A 1 209 ? 1.940 0.313 -20.159 1.00 94.12 209 PRO A O 1
ATOM 1662 N N . ARG A 1 210 ? 2.307 0.801 -18.011 1.00 94.88 210 ARG A N 1
ATOM 1663 C CA . ARG A 1 210 ? 3.584 1.492 -18.238 1.00 94.88 210 ARG A CA 1
ATOM 1664 C C . ARG A 1 210 ? 4.770 0.528 -18.320 1.00 94.88 210 ARG A C 1
ATOM 1666 O O . ARG A 1 210 ? 5.835 0.934 -18.796 1.00 94.88 210 ARG A O 1
ATOM 1673 N N . PHE A 1 211 ? 4.597 -0.717 -17.879 1.00 96.06 211 PHE A N 1
ATOM 1674 C CA . PHE A 1 211 ? 5.649 -1.725 -17.824 1.00 96.06 211 PHE A CA 1
ATOM 1675 C C . PHE A 1 211 ? 5.240 -3.003 -18.556 1.00 96.06 211 PHE A C 1
ATOM 1677 O O . PHE A 1 211 ? 4.101 -3.448 -18.470 1.00 96.06 211 PHE A O 1
ATOM 1684 N N . ASP A 1 212 ? 6.200 -3.605 -19.246 1.00 95.81 212 ASP A N 1
ATOM 1685 C CA . ASP A 1 212 ? 6.141 -4.998 -19.673 1.00 95.81 212 ASP A CA 1
ATOM 1686 C C . ASP A 1 212 ? 6.787 -5.870 -18.590 1.00 95.81 212 ASP A C 1
ATOM 1688 O O . ASP A 1 212 ? 7.834 -5.503 -18.044 1.00 95.81 212 ASP A O 1
ATOM 1692 N N . VAL A 1 213 ? 6.149 -6.986 -18.242 1.00 95.88 213 VAL A N 1
ATOM 1693 C CA . VAL A 1 213 ? 6.496 -7.794 -17.065 1.00 95.88 213 VAL A CA 1
ATOM 1694 C C . VAL A 1 213 ? 6.884 -9.199 -17.495 1.00 95.88 213 VAL A C 1
ATOM 1696 O O . VAL A 1 213 ? 6.103 -9.907 -18.128 1.00 95.88 213 VAL A O 1
ATOM 1699 N N . ARG A 1 214 ? 8.068 -9.643 -17.077 1.00 95.12 214 ARG A N 1
ATOM 1700 C CA . ARG A 1 214 ? 8.551 -11.007 -17.293 1.00 95.12 214 ARG A CA 1
ATOM 1701 C C . ARG A 1 214 ? 8.907 -11.662 -15.965 1.00 95.12 214 ARG A C 1
ATOM 1703 O O . ARG A 1 214 ? 9.752 -11.160 -15.233 1.00 95.12 214 ARG A O 1
ATOM 1710 N N . ILE A 1 215 ? 8.305 -12.810 -15.673 1.00 93.88 215 ILE A N 1
ATOM 1711 C CA . ILE A 1 215 ? 8.645 -13.608 -14.488 1.00 93.88 215 ILE A CA 1
ATOM 1712 C C . ILE A 1 215 ? 9.961 -14.354 -14.741 1.00 93.88 215 ILE A C 1
ATOM 1714 O O . ILE A 1 215 ? 10.165 -14.930 -15.813 1.00 93.88 215 ILE A O 1
ATOM 1718 N N . ILE A 1 216 ? 10.853 -14.334 -13.753 1.00 89.44 216 ILE A N 1
ATOM 1719 C CA . ILE A 1 216 ? 12.140 -15.029 -13.769 1.00 89.44 216 ILE A CA 1
ATOM 1720 C C . ILE A 1 216 ? 12.126 -16.069 -12.654 1.00 89.44 216 ILE A C 1
ATOM 1722 O O . ILE A 1 216 ? 11.937 -15.727 -11.484 1.00 89.44 216 ILE A O 1
ATOM 1726 N N . GLY A 1 217 ? 12.308 -17.328 -13.049 1.00 66.31 217 GLY A N 1
ATOM 1727 C CA . GLY A 1 217 ? 12.535 -18.459 -12.150 1.00 66.31 217 GLY A CA 1
ATOM 1728 C C . GLY A 1 217 ? 14.016 -18.656 -11.901 1.00 66.31 217 GLY A C 1
ATOM 1729 O O . GLY A 1 217 ? 14.742 -18.798 -12.910 1.00 66.31 217 GLY A O 1
#

Foldseek 3Di:
DWDWFKWQFADDDDFWTFIAGPVRDIATEGDDPLCVPDDGGIDIAGWDFPWDDDPPDDIHTYTYGDPVSPPPPDQDKDKAAAPQFQVLVVLLVVQPWDQDPVVRITIGGCVCVVVRVVSCCQRVADKFKKKKFFQAKDKDKQDFDDDLRHGQWDDPDQVVFIDGDPQKAWPDDGWGFDDDDPITMTIDHGGTMMMGIGHPNSPVVDDDPRIDMDTDD

Sequence (217 aa):
MSKLMFLNILKKNLKYYAAQTKKGDNCRVLIDEFSENLSIGEQTLLVDDISVRTRSYGTDLKFKISSDNKSCPQIGTTSLKSEYNSILVQLCRNIGGTWDDEEQAWIFPYRFRQDVEELDVIFNSQPVTIELTAIVDIYEKGTEVHFLGKPLCKSINYSSGPRPMPGVWILTGYILPKVAGSNCTTHIPKGSTLQLKVPSELLDRYNDPRFDVRIIG

Radius of gyration: 23.74 Å; chains: 1; bounding box: 55×46×54 Å

Organism: NCBI:txid1243014

pLDDT: mean 82.37, std 13.33, range [37.94, 96.62]

=== Feature glossary ===
Reading guide. The protein is described through the following features:

Foldseek 3Di. A 3Di character summarizes, for each residue, the relative orientation of the Cα frame of its nearest spatial neighbor. Because it encodes fold topology rather than chemistry, 3Di alignments detect remote structural similarity that sequence alignment misses.

Contact-map, Ramachandran, and PAE plots. Plot images: a contact map (which residues are close in 3D, as an N×N binary image), a Ramachandran scatter (backbone torsion angles, revealing secondary-structure composition at a glance), and — for AlphaFold structures — a PAE heatmap (pairwise prediction confidence).

Radius of gyration, Cα contacts, bounding box. Radius of gyration (Rg) is the root-mean-square distance of Cα atoms from their centroid — a single number for overall size and compactness. A globular domain of N residues has Rg ≈ 2.2·N^0.38 Å; an extended or disordered chain has a much larger Rg. The Cα contact count is the number of residue pairs whose Cα atoms are within 8 Å and are more than four positions apart in sequence — a standard proxy for tertiary packing density. The bounding box is the smallest axis-aligned box enclosing all Cα atoms.

Secondary structure (8-state, DSSP). Eight-state secondary structure (DSSP): H is the canonical α-helix, G the tighter 3₁₀-helix, I the wider π-helix; E/B are β-structure, T and S are turns and bends, and '-' is everything else. DSSP derives these from the pattern of main-chain N–H···O=C hydrogen bonds, not from the sequence.

B-factor. B-factor (Debye–Waller factor) reflects atomic displacement in the crystal lattice. It is an experimental observable (units Å²), not a prediction; low values mean the atom is pinned down, high values mean it moves or is heterogeneous across the crystal.

pLDDT. pLDDT is the predicted lDDT-Cα score: AlphaFold's confidence that the local environment of each residue (all inter-atomic distances within 15 Å) is correctly placed. It is a per-residue number between 0 and 100, with higher meaning more reliable.

Nearest PDB structures. Nearest PDB neighbors are the top structural matches found by Foldseek when searching this structure against the entire Protein Data Bank. Each hit reports a TM-score (0 to 1; >0.5 almost always implies the same fold) and an E-value. These are *structural* homologs — they may share no detectable sequence similarity.

Solvent-accessible surface area. Accessible surface area quantifies burial. A residue with SASA near zero is packed into the hydrophobic core; one with SASA >100 Å² sits on the surface. Computed here via the Shrake–Rupley numerical algorithm with a 1.4 Å probe.

Rendered structure images. Structure images are PyMOL renders from six orthogonal camera directions. Cartoon representation draws helices as coils and strands as arrows; sticks shows the backbone as bonds; surface shows the solvent-excluded envelope. Rainbow coloring maps sequence position to hue (blue→red, N→C); chain coloring assigns a distinct color per polypeptide.

Backbone torsions (φ/ψ). φ (phi) and ψ (psi) are the two rotatable backbone dihedrals per residue: φ is the C(i-1)–N–Cα–C torsion, ψ is the N–Cα–C–N(i+1) torsion, both in degrees on (−180°, 180°]. α-helical residues cluster near (−60°, −45°); β-strand residues near (−120°, +130°). A Ramachandran plot is simply a scatter of (φ, ψ) for every residue.

Predicted aligned error. Predicted Aligned Error (PAE) is an AlphaFold confidence matrix: entry (i, j) is the expected error in the position of residue j, in ångströms, when the prediction is superimposed on the true structure at residue i. Low PAE within a block of residues means that block is internally rigid and well-predicted; high PAE between two blocks means their relative placement is uncertain even if each block individually is confident.

mmCIF coordinates. Structure coordinates are given as an mmCIF _atom_site loop: one row per atom with element, residue name, chain id, sequence number, and x/y/z position in Å. Only the four main-chain atoms per residue are included here; side chains are omitted to keep the record compact.

InterPro / GO / CATH / organism. Database cross-references. InterPro integrates a dozen domain/family signature databases into unified entries with residue-range hits. GO terms attach function/process/location labels with evidence codes. CATH codes position the fold in a four-level structural taxonomy. Organism is the NCBI-taxonomy species name.

Secondary structure (3-state, P-SEA). SS3 is a coarse helix/strand/coil call (letters a/b/c) made by the P-SEA algorithm from inter-Cα distances and dihedrals. It is less detailed than DSSP but needs only Cα positions.

Sequence. Sequence gives the chain of amino acids in standard one-letter code (A=alanine, C=cysteine, …, Y=tyrosine), read N→C. It is the only feature that is directly encoded by the gene; all structural features are derived from the folded form of this sequence.